Protein AF-A0A0G4MBJ7-F1 (afdb_monomer)

Sequence (189 aa):
ANFGRPASTSTLSPPPSAKRTPSPHRRVQNAPSDNLTGYEILIIDDGSSDATISVALAFARKHALHDTLRVVRLAANRGKGGAVTHGMRHARGEYVLFADADGASRFSDLGKLIEGAEEVVDGAHRGVAIGSRAHLVGSAAV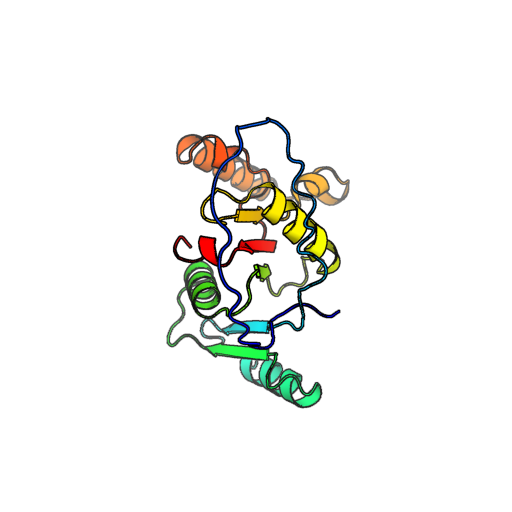VQRSFVRNFLMRSFHLVLTILTPPATSRLADTQCGFKLFTRAALPHV

Secondary structure (DSSP, 8-state):
----PPP------PPPP------S--------GGG-----EEEEES--SSSHHHHHHHHHHHTT-TTTEEEEE-SS--HHHHHHHHHHHH--SSEEEEE-TTS-S-GGGHHHHHHHHHHH--TT---EEE---GGGGGSGGGTTS-HHHHHHHHHHHHHHHHHS-HHHHT-TTTT-SEEEEEGGGGGG-

InterPro domains:
  IPR001173 Glycosyltransferase 2-like [PF00535] (37-119)
  IPR029044 Nucleotide-diphospho-sugar transferases [G3DSA:3.90.550.10] (26-189)
  IPR029044 Nucleotide-diphospho-sugar transferases [SSF53448] (37-186)

Mean predicted aligned error: 11.9 Å

Structure (mmCIF, N/CA/C/O backbone):
data_AF-A0A0G4MBJ7-F1
#
_entry.id   AF-A0A0G4MBJ7-F1
#
loop_
_atom_site.group_PDB
_atom_site.id
_atom_site.type_symbol
_atom_site.label_atom_id
_atom_site.label_alt_id
_atom_site.label_comp_id
_atom_site.label_asym_id
_atom_site.label_entity_id
_atom_site.label_seq_id
_atom_site.pdbx_PDB_ins_code
_atom_site.Cartn_x
_atom_site.Cartn_y
_atom_site.Cartn_z
_atom_site.occupancy
_atom_site.B_iso_or_equiv
_atom_site.auth_seq_id
_atom_site.auth_comp_id
_atom_site.auth_asym_id
_atom_site.auth_atom_id
_atom_site.pdbx_PDB_model_num
ATOM 1 N N . ALA A 1 1 ? 0.919 -19.276 3.277 1.00 34.38 1 ALA A N 1
ATOM 2 C CA . ALA A 1 1 ? -0.025 -18.362 3.947 1.00 34.38 1 ALA A CA 1
ATOM 3 C C . ALA A 1 1 ? -1.223 -18.179 3.022 1.00 34.38 1 ALA A C 1
ATOM 5 O O . ALA A 1 1 ? -1.015 -17.790 1.879 1.00 34.38 1 ALA A O 1
ATOM 6 N N . ASN A 1 2 ? -2.424 -18.556 3.464 1.00 27.39 2 ASN A N 1
ATOM 7 C CA . ASN A 1 2 ? -3.669 -18.488 2.685 1.00 27.39 2 ASN A CA 1
ATOM 8 C C . ASN A 1 2 ? -4.441 -17.216 3.083 1.00 27.39 2 ASN A C 1
ATOM 10 O O . ASN A 1 2 ? -4.684 -17.058 4.270 1.00 27.39 2 ASN A O 1
ATOM 14 N N . PHE A 1 3 ? -4.794 -16.326 2.137 1.00 38.91 3 PHE A N 1
ATOM 15 C CA . PHE A 1 3 ? -5.525 -15.063 2.423 1.00 38.91 3 PHE A CA 1
ATOM 16 C C . PHE A 1 3 ? -6.348 -14.502 1.238 1.00 38.91 3 PHE A C 1
ATOM 18 O O . PHE A 1 3 ? -5.705 -13.943 0.374 1.00 38.91 3 PHE A O 1
ATOM 25 N N . GLY A 1 4 ? -7.692 -14.575 1.157 1.00 42.72 4 GLY A N 1
ATOM 26 C CA . GLY A 1 4 ? -8.528 -14.268 -0.043 1.00 42.72 4 GLY A CA 1
ATOM 27 C C . GLY A 1 4 ? -10.031 -14.651 -0.119 1.00 42.72 4 GLY A C 1
ATOM 28 O O . GLY A 1 4 ? -10.730 -14.610 0.879 1.00 42.72 4 GLY A O 1
ATOM 29 N N . ARG A 1 5 ? -10.537 -14.933 -1.336 1.00 33.72 5 ARG A N 1
ATOM 30 C CA . ARG A 1 5 ? -11.902 -14.661 -1.855 1.00 33.72 5 ARG A CA 1
ATOM 31 C C . ARG A 1 5 ? -12.904 -15.851 -1.821 1.00 33.72 5 ARG A C 1
ATOM 33 O O . ARG A 1 5 ? -12.503 -16.964 -2.152 1.00 33.72 5 ARG A O 1
ATOM 40 N N . PRO A 1 6 ? -14.212 -15.623 -1.555 1.00 42.41 6 PRO A N 1
ATOM 41 C CA . PRO A 1 6 ? -15.222 -16.684 -1.425 1.00 42.41 6 PRO A CA 1
ATOM 42 C C . PRO A 1 6 ? -15.690 -17.304 -2.752 1.00 42.41 6 PRO A C 1
ATOM 44 O O . PRO A 1 6 ? -15.793 -16.628 -3.779 1.00 42.41 6 PRO A O 1
ATOM 47 N N . ALA A 1 7 ? -16.074 -18.583 -2.684 1.00 35.16 7 ALA A N 1
ATOM 48 C CA . ALA A 1 7 ? -16.891 -19.250 -3.691 1.00 35.16 7 ALA A CA 1
ATOM 49 C C . ALA A 1 7 ? -18.337 -18.736 -3.609 1.00 35.16 7 ALA A C 1
ATOM 51 O O . ALA A 1 7 ? -18.957 -18.737 -2.544 1.00 35.16 7 ALA A O 1
ATOM 52 N N . SER A 1 8 ? -18.888 -18.301 -4.741 1.00 36.59 8 SER A N 1
ATOM 53 C CA . SER A 1 8 ? -20.300 -17.950 -4.865 1.00 36.59 8 SER A CA 1
ATOM 54 C C . SER A 1 8 ? -21.162 -19.186 -4.606 1.00 36.59 8 SER A C 1
ATOM 56 O O . SER A 1 8 ? -21.308 -20.029 -5.489 1.00 36.59 8 SER A O 1
ATOM 58 N N . THR A 1 9 ? -21.746 -19.284 -3.413 1.00 33.12 9 THR A N 1
ATOM 59 C CA . THR A 1 9 ? -22.798 -20.263 -3.131 1.00 33.12 9 THR A CA 1
ATOM 60 C C . THR A 1 9 ? -24.075 -19.492 -2.847 1.00 33.12 9 THR A C 1
ATOM 62 O O . THR A 1 9 ? -24.258 -18.892 -1.793 1.00 33.12 9 THR A O 1
ATOM 65 N N . SER A 1 10 ? -24.931 -19.443 -3.858 1.00 35.59 10 SER A N 1
ATOM 66 C CA . SER A 1 10 ? -26.296 -18.950 -3.788 1.00 35.59 10 SER A CA 1
ATOM 67 C C . SER A 1 10 ? -27.134 -19.883 -2.917 1.00 35.59 10 SER A C 1
ATOM 69 O O . SER A 1 10 ? -27.540 -20.949 -3.374 1.00 35.59 10 SER A O 1
ATOM 71 N N . THR A 1 11 ? -27.432 -19.476 -1.688 1.00 31.61 11 THR A N 1
ATOM 72 C CA . THR A 1 11 ? -28.505 -20.073 -0.886 1.00 31.61 11 THR A CA 1
ATOM 73 C C . THR A 1 11 ? -29.385 -18.969 -0.308 1.00 31.61 11 THR A C 1
ATOM 75 O O . THR A 1 11 ? -29.074 -18.323 0.690 1.00 31.61 11 THR A O 1
ATOM 78 N N . LEU A 1 12 ? -30.517 -18.742 -0.979 1.00 34.22 12 LEU A N 1
ATOM 79 C CA . LEU A 1 12 ? -31.657 -18.030 -0.412 1.00 34.22 12 LEU A CA 1
ATOM 80 C C . LEU A 1 12 ? -32.186 -18.820 0.792 1.00 34.22 12 LEU A C 1
ATOM 82 O O . LEU A 1 12 ? -32.493 -20.003 0.668 1.00 34.22 12 LEU A O 1
ATOM 86 N N . SER A 1 13 ? -32.350 -18.156 1.933 1.00 32.28 13 SER A N 1
ATOM 87 C CA . SER A 1 13 ? -33.188 -18.642 3.035 1.00 32.28 13 SER A CA 1
ATOM 88 C C . SER A 1 13 ? -34.142 -17.526 3.502 1.00 32.28 13 SER A C 1
ATOM 90 O O . SER A 1 13 ? -33.795 -16.347 3.387 1.00 32.28 13 SER A O 1
ATOM 92 N N . PRO A 1 14 ? -35.379 -17.867 3.922 1.00 34.91 14 PRO A N 1
ATOM 93 C CA . PRO A 1 14 ? -36.480 -16.912 4.081 1.00 34.91 14 PRO A CA 1
ATOM 94 C C . PRO A 1 14 ? -36.437 -16.189 5.443 1.00 34.91 14 PRO A C 1
ATOM 96 O O . PRO A 1 14 ? -35.737 -16.641 6.352 1.00 34.91 14 PRO A O 1
ATOM 99 N N . PRO A 1 15 ? -37.187 -15.082 5.633 1.00 35.88 15 PRO A N 1
ATOM 100 C CA . PRO A 1 15 ? -37.100 -14.292 6.856 1.00 35.88 15 PRO A CA 1
ATOM 101 C C . PRO A 1 15 ? -38.046 -14.824 7.946 1.00 35.88 15 PRO A C 1
ATOM 103 O O . PRO A 1 15 ? -39.180 -15.196 7.633 1.00 35.88 15 PRO A O 1
ATOM 106 N N . PRO A 1 16 ? -37.669 -14.771 9.238 1.00 38.31 16 PRO A N 1
ATOM 107 C CA . PRO A 1 16 ? -38.633 -14.834 10.322 1.00 38.31 16 PRO A CA 1
ATOM 108 C C . PRO A 1 16 ? -38.954 -13.441 10.886 1.00 38.31 16 PRO A C 1
ATOM 110 O O . PRO A 1 16 ? -38.138 -12.521 10.920 1.00 38.31 16 PRO A O 1
ATOM 113 N N . SER A 1 17 ? -40.204 -13.325 11.323 1.00 34.78 17 SER A N 1
ATOM 114 C CA . SER A 1 17 ? -40.893 -12.132 11.807 1.00 34.78 17 SER A CA 1
ATOM 115 C C . SER A 1 17 ? -40.555 -11.759 13.265 1.00 34.78 17 SER A C 1
ATOM 117 O O . SER A 1 17 ? -40.501 -12.618 14.136 1.00 34.78 17 SER A O 1
ATOM 119 N N . ALA A 1 18 ? -40.418 -10.446 13.487 1.00 37.81 18 ALA A N 1
ATOM 120 C CA . ALA A 1 18 ? -40.812 -9.624 14.645 1.00 37.81 18 ALA A CA 1
ATOM 121 C C . ALA A 1 18 ? -40.313 -9.877 16.101 1.00 37.81 18 ALA A C 1
ATOM 123 O O . ALA A 1 18 ? -40.658 -10.847 16.764 1.00 37.81 18 ALA A O 1
ATOM 124 N N . LYS A 1 19 ? -39.740 -8.774 16.634 1.00 35.41 19 LYS A N 1
ATOM 125 C CA . LYS A 1 19 ? -39.736 -8.214 18.015 1.00 35.41 19 LYS A CA 1
ATOM 126 C C . LYS A 1 19 ? -38.849 -8.847 19.106 1.00 35.41 19 LYS A C 1
ATOM 128 O O . LYS A 1 19 ? -39.199 -9.869 19.683 1.00 35.41 19 LYS A O 1
ATOM 133 N N . ARG A 1 20 ? -37.825 -8.086 19.547 1.00 32.47 20 ARG A N 1
ATOM 134 C CA . ARG A 1 20 ? -37.408 -7.917 20.963 1.00 32.47 20 ARG A CA 1
ATOM 135 C C . ARG A 1 20 ? -36.464 -6.706 21.155 1.00 32.47 20 ARG A C 1
ATOM 137 O O . ARG A 1 20 ? -35.741 -6.323 20.247 1.00 32.47 20 ARG A O 1
ATOM 144 N N . THR A 1 21 ? -36.583 -6.095 22.332 1.00 33.56 21 THR A N 1
ATOM 145 C CA . THR A 1 21 ? -36.049 -4.828 22.892 1.00 33.56 21 THR A CA 1
ATOM 146 C C . THR A 1 21 ? -34.512 -4.697 22.977 1.00 33.56 21 THR A C 1
ATOM 148 O O . THR A 1 21 ? -33.824 -5.711 22.869 1.00 33.56 21 THR A O 1
ATOM 151 N N . PRO A 1 22 ? -33.947 -3.483 23.204 1.00 38.66 22 PRO A N 1
ATOM 152 C CA . PRO A 1 22 ? -32.504 -3.252 23.151 1.00 38.66 22 PRO A CA 1
ATOM 153 C C . PRO A 1 22 ? -31.820 -3.602 24.481 1.00 38.66 22 PRO A C 1
ATOM 155 O O . PRO A 1 22 ? -32.219 -3.128 25.542 1.00 38.66 22 PRO A O 1
ATOM 158 N N . SER A 1 23 ? -30.755 -4.396 24.419 1.00 32.16 23 SER A N 1
ATOM 159 C CA . SER A 1 23 ? -29.834 -4.653 25.533 1.00 32.16 23 SER A CA 1
ATOM 160 C C . SER A 1 23 ? -28.422 -4.191 25.143 1.00 32.16 23 SER A C 1
ATOM 162 O O . SER A 1 23 ? -27.976 -4.525 24.040 1.00 32.16 23 SER A O 1
ATOM 164 N N . PRO A 1 24 ? -27.710 -3.429 25.997 1.00 44.09 24 PRO A N 1
ATOM 165 C CA . PRO A 1 24 ? -26.357 -2.970 25.711 1.00 44.09 24 PRO A CA 1
ATOM 166 C C . PRO A 1 24 ? -25.370 -4.120 25.957 1.00 44.09 24 PRO A C 1
ATOM 168 O O . PRO A 1 24 ? -25.586 -4.953 26.831 1.00 44.09 24 PRO A O 1
ATOM 171 N N . HIS A 1 25 ? -24.279 -4.155 25.192 1.00 39.19 25 HIS A N 1
ATOM 172 C CA . HIS A 1 25 ? -23.204 -5.158 25.275 1.00 39.19 25 HIS A CA 1
ATOM 173 C C . HIS A 1 25 ? -23.504 -6.529 24.654 1.00 39.19 25 HIS A C 1
ATOM 175 O O . HIS A 1 25 ? -23.275 -7.578 25.254 1.00 39.19 25 HIS A O 1
ATOM 181 N N . ARG A 1 26 ? -23.878 -6.546 23.371 1.00 34.41 26 ARG A N 1
ATOM 182 C CA . ARG A 1 26 ? -23.577 -7.712 22.533 1.00 34.41 26 ARG A CA 1
ATOM 183 C C . ARG A 1 26 ? -22.137 -7.587 22.040 1.00 34.41 26 ARG A C 1
ATOM 185 O O . ARG A 1 26 ? -21.866 -6.930 21.040 1.00 34.41 26 ARG A O 1
ATOM 192 N N . ARG A 1 27 ? -21.218 -8.197 22.791 1.00 38.38 27 ARG A N 1
ATOM 193 C CA . ARG A 1 27 ? -19.847 -8.500 22.361 1.00 38.38 27 ARG A CA 1
ATOM 194 C C . ARG A 1 27 ? -19.953 -9.164 20.985 1.00 38.38 27 ARG A C 1
ATOM 196 O O . ARG A 1 27 ? -20.561 -10.230 20.877 1.00 38.38 27 ARG A O 1
ATOM 203 N N . VAL A 1 28 ? -19.459 -8.504 19.941 1.00 40.34 28 VAL A N 1
ATOM 204 C CA . VAL A 1 28 ? -19.400 -9.059 18.584 1.00 40.34 28 VAL A CA 1
ATOM 205 C C . VAL A 1 28 ? -18.372 -10.189 18.619 1.00 40.34 28 VAL A C 1
ATOM 207 O O . VAL A 1 28 ? -17.188 -9.991 18.394 1.00 40.34 28 VAL A O 1
ATOM 210 N N . GLN A 1 29 ? -18.820 -11.378 19.014 1.00 38.66 29 GLN A N 1
ATOM 211 C CA . GLN A 1 29 ? -18.125 -12.627 18.744 1.00 38.66 29 GLN A CA 1
ATOM 212 C C . GLN A 1 29 ? -18.523 -13.029 17.330 1.00 38.66 29 GLN A C 1
ATOM 214 O O . GLN A 1 29 ? -19.551 -13.664 17.145 1.00 38.66 29 GLN A O 1
ATOM 219 N N . ASN A 1 30 ? -17.766 -12.552 16.351 1.00 37.72 30 ASN A N 1
ATOM 220 C CA . ASN A 1 30 ? -17.671 -13.111 15.009 1.00 37.72 30 ASN A CA 1
ATOM 221 C C . ASN A 1 30 ? -16.299 -12.669 14.502 1.00 37.72 30 ASN A C 1
ATOM 223 O O . ASN A 1 30 ? -16.162 -11.577 13.962 1.00 37.72 30 ASN A O 1
ATOM 227 N N . ALA A 1 31 ? -15.274 -13.473 14.782 1.00 37.34 31 ALA A N 1
ATOM 228 C CA . ALA A 1 31 ? -13.950 -13.281 14.209 1.00 37.34 31 ALA A CA 1
ATOM 229 C C . ALA A 1 31 ? -14.052 -13.432 12.676 1.00 37.34 31 ALA A C 1
ATOM 231 O O . ALA A 1 31 ? -14.510 -14.484 12.224 1.00 37.34 31 ALA A O 1
ATOM 232 N N . PRO A 1 32 ? -13.653 -12.437 11.860 1.00 44.47 32 PRO A N 1
ATOM 233 C CA . PRO A 1 32 ? -13.593 -12.593 10.405 1.00 44.47 32 PRO A CA 1
ATOM 234 C C . PRO A 1 32 ? -12.315 -13.311 9.938 1.00 44.47 32 PRO A C 1
ATOM 236 O O . PRO A 1 32 ? -12.172 -13.608 8.753 1.00 44.47 32 PRO A O 1
ATOM 239 N N . SER A 1 33 ? -11.380 -13.608 10.845 1.00 47.72 33 SER A N 1
ATOM 240 C CA . SER A 1 33 ? -10.020 -14.036 10.502 1.00 47.72 33 SER A CA 1
ATOM 241 C C . SER A 1 33 ? -9.910 -15.427 9.862 1.00 47.72 33 SER A C 1
ATOM 243 O O . SER A 1 33 ? -8.933 -15.677 9.157 1.00 47.72 33 SER A O 1
ATOM 245 N N . ASP A 1 34 ? -10.905 -16.304 10.025 1.00 46.41 34 ASP A N 1
ATOM 246 C CA . ASP A 1 34 ? -10.866 -17.678 9.492 1.00 46.41 34 ASP A CA 1
ATOM 247 C C . ASP A 1 34 ? -11.289 -17.806 8.012 1.00 46.41 34 ASP A C 1
ATOM 249 O O . ASP A 1 34 ? -11.176 -18.888 7.437 1.00 46.41 34 ASP A O 1
ATOM 253 N N . ASN A 1 35 ? -11.736 -16.724 7.355 1.00 50.53 35 ASN A N 1
ATOM 254 C CA . ASN A 1 35 ? -12.338 -16.794 6.009 1.00 50.53 35 ASN A CA 1
ATOM 255 C C . ASN A 1 35 ? -11.548 -16.106 4.883 1.00 50.53 35 ASN A C 1
ATOM 257 O O . ASN A 1 35 ? -12.045 -16.011 3.761 1.00 50.53 35 ASN A O 1
ATOM 261 N N . LEU A 1 36 ? -10.313 -15.656 5.122 1.00 54.62 36 LEU A N 1
ATOM 262 C CA . LEU A 1 36 ? -9.471 -15.136 4.043 1.00 54.62 36 LEU A CA 1
ATOM 263 C C . LEU A 1 36 ? -8.823 -16.314 3.266 1.00 54.62 36 LEU A C 1
ATOM 265 O O . LEU A 1 36 ? -7.806 -16.866 3.665 1.00 54.62 36 LEU A O 1
ATOM 269 N N . THR A 1 37 ? -9.313 -16.632 2.062 1.00 67.81 37 THR A N 1
ATOM 270 C CA . THR A 1 37 ? -8.795 -17.660 1.113 1.00 67.81 37 THR A CA 1
ATOM 271 C C . THR A 1 37 ? -8.095 -17.186 -0.210 1.00 67.81 37 THR A C 1
ATOM 273 O O . THR A 1 37 ? -8.752 -17.025 -1.232 1.00 67.81 37 THR A O 1
ATOM 276 N N . GLY A 1 38 ? -6.763 -16.959 -0.262 1.00 83.44 38 GLY A N 1
ATOM 277 C CA . GLY A 1 38 ? -5.958 -16.636 -1.496 1.00 83.44 38 GLY A CA 1
ATOM 278 C C . GLY A 1 38 ? -5.641 -15.162 -1.927 1.00 83.44 38 GLY A C 1
ATOM 279 O O . GLY A 1 38 ? -6.517 -14.360 -2.213 1.00 83.44 38 GLY A O 1
ATOM 280 N N . TYR A 1 39 ? -4.371 -14.754 -2.005 1.00 91.06 39 TYR A N 1
ATOM 281 C CA . TYR A 1 39 ? -3.994 -13.326 -2.118 1.00 91.06 39 TYR A CA 1
ATOM 282 C C . TYR A 1 39 ? -3.785 -12.872 -3.570 1.00 91.06 39 TYR A C 1
ATOM 28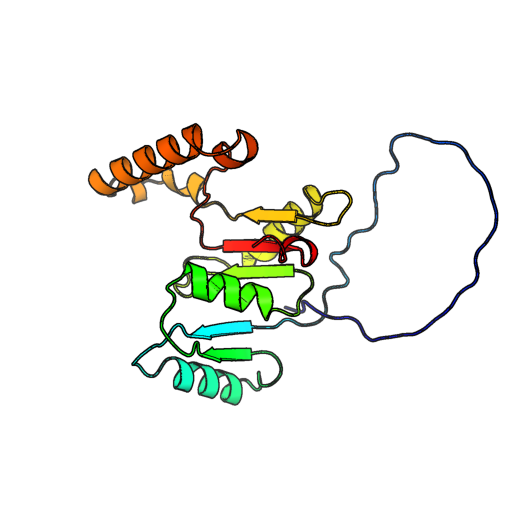4 O O . TYR A 1 39 ? -3.704 -13.694 -4.480 1.00 91.06 39 TYR A O 1
ATOM 292 N N . GLU A 1 40 ? -3.632 -11.562 -3.788 1.00 94.31 40 GLU A N 1
ATOM 293 C CA . GLU A 1 40 ? -3.066 -11.027 -5.031 1.00 94.31 40 GLU A CA 1
ATOM 294 C C . GLU A 1 40 ? -1.894 -10.084 -4.732 1.00 94.31 40 GLU A C 1
ATOM 296 O O . GLU A 1 40 ? -1.840 -9.434 -3.688 1.00 94.31 40 GLU A O 1
ATOM 301 N N . ILE A 1 41 ? -0.957 -10.007 -5.672 1.00 95.38 41 ILE A N 1
ATOM 302 C CA . ILE A 1 41 ? 0.153 -9.062 -5.688 1.00 95.38 41 ILE A CA 1
ATOM 303 C C . ILE A 1 41 ? -0.062 -8.158 -6.893 1.00 95.38 41 ILE A C 1
ATOM 305 O O . ILE A 1 41 ? -0.084 -8.625 -8.032 1.00 95.38 41 ILE A O 1
ATOM 309 N N . LEU A 1 42 ? -0.197 -6.860 -6.647 1.00 96.19 42 LEU A N 1
ATOM 310 C CA . LEU A 1 42 ? -0.345 -5.864 -7.696 1.00 96.19 42 LEU A CA 1
ATOM 311 C C . LEU A 1 42 ? 0.880 -4.950 -7.711 1.00 96.19 42 LEU A C 1
ATOM 313 O O . LEU A 1 42 ? 1.078 -4.148 -6.803 1.00 96.19 42 LEU A O 1
ATOM 317 N N . ILE A 1 43 ? 1.692 -5.072 -8.756 1.00 96.12 43 ILE A N 1
ATOM 318 C CA . ILE A 1 43 ? 2.850 -4.210 -8.992 1.00 96.12 43 ILE A CA 1
ATOM 319 C C . ILE A 1 43 ? 2.407 -3.068 -9.900 1.00 96.12 43 ILE A C 1
ATOM 321 O O . ILE A 1 43 ? 1.952 -3.310 -11.019 1.00 96.12 43 ILE A O 1
ATOM 325 N N . ILE A 1 44 ? 2.549 -1.832 -9.425 1.00 96.50 44 ILE A N 1
ATOM 326 C CA . ILE A 1 44 ? 2.311 -0.633 -10.231 1.00 96.50 44 ILE A CA 1
ATOM 327 C C . ILE A 1 44 ? 3.655 -0.082 -10.685 1.00 96.50 44 ILE A C 1
ATOM 329 O O . ILE A 1 44 ? 4.432 0.410 -9.871 1.00 96.50 44 ILE A O 1
ATOM 333 N N . ASP A 1 45 ? 3.919 -0.180 -11.982 1.00 95.81 45 ASP A N 1
ATOM 334 C CA . ASP A 1 45 ? 5.107 0.386 -12.605 1.00 95.81 45 ASP A CA 1
ATOM 335 C C . ASP A 1 45 ? 4.819 1.819 -13.067 1.00 95.81 45 ASP A C 1
ATOM 337 O O . ASP A 1 45 ? 3.977 2.045 -13.938 1.00 95.81 45 ASP A O 1
ATOM 341 N N . ASP A 1 46 ? 5.520 2.791 -12.483 1.00 95.38 46 ASP A N 1
ATOM 342 C CA . ASP A 1 46 ? 5.358 4.224 -12.767 1.00 95.38 46 ASP A CA 1
ATOM 343 C C . ASP A 1 46 ? 6.300 4.715 -13.885 1.00 95.38 46 ASP A C 1
ATOM 345 O O . ASP A 1 46 ? 6.855 5.815 -13.837 1.00 95.38 46 ASP A O 1
ATOM 349 N N . GLY A 1 47 ? 6.512 3.873 -14.899 1.00 93.62 47 GLY A N 1
ATOM 350 C CA . GLY A 1 47 ? 7.346 4.188 -16.055 1.00 93.62 47 GLY A CA 1
ATOM 351 C C . GLY A 1 47 ? 8.822 3.870 -15.847 1.00 93.62 47 GLY A C 1
ATOM 352 O O . GLY A 1 47 ? 9.669 4.676 -16.233 1.00 93.62 47 GLY A O 1
ATOM 353 N N . SER A 1 48 ? 9.141 2.708 -15.268 1.00 92.44 48 SER A N 1
ATOM 354 C CA . SER A 1 48 ? 10.538 2.282 -15.139 1.00 92.44 48 SER A CA 1
ATOM 355 C C . SER A 1 48 ? 11.192 2.142 -16.519 1.00 92.44 48 SER A C 1
ATOM 357 O O . SER A 1 48 ? 10.578 1.670 -17.484 1.00 92.44 48 SER A O 1
ATOM 359 N N . SER A 1 49 ? 12.452 2.569 -16.617 1.00 93.25 49 SER A N 1
ATOM 360 C CA . SER A 1 49 ? 13.288 2.451 -17.820 1.00 93.25 49 SER A CA 1
ATOM 361 C C . SER A 1 49 ? 14.169 1.198 -17.821 1.00 93.25 49 SER A C 1
ATOM 363 O O . SER A 1 49 ? 14.842 0.921 -18.813 1.00 93.25 49 SER A O 1
ATOM 365 N N . ASP A 1 50 ? 14.172 0.449 -16.720 1.00 94.19 50 ASP A N 1
ATOM 366 C CA . ASP A 1 50 ? 14.976 -0.750 -16.523 1.00 94.19 50 ASP A CA 1
ATOM 367 C C . ASP A 1 50 ? 14.174 -2.044 -16.778 1.00 94.19 50 ASP A C 1
ATOM 369 O O . ASP A 1 50 ? 13.086 -2.052 -17.360 1.00 94.19 50 ASP A O 1
ATOM 373 N N . ALA A 1 51 ? 14.729 -3.178 -16.349 1.00 95.06 51 ALA A N 1
ATOM 374 C CA . ALA A 1 51 ? 14.132 -4.492 -16.546 1.00 95.06 51 ALA A CA 1
ATOM 375 C C . ALA A 1 51 ? 13.026 -4.854 -15.529 1.00 95.06 51 ALA A C 1
ATOM 377 O O . ALA A 1 51 ? 12.590 -6.007 -15.531 1.00 95.06 51 ALA A O 1
ATOM 378 N N . THR A 1 52 ? 12.552 -3.928 -14.682 1.00 93.62 52 THR A N 1
ATOM 379 C CA . THR A 1 52 ? 11.623 -4.209 -13.564 1.00 93.62 52 THR A CA 1
ATOM 380 C C . THR A 1 52 ? 10.408 -5.039 -13.986 1.00 93.62 52 THR A C 1
ATOM 382 O O . THR A 1 52 ? 10.137 -6.090 -13.399 1.00 93.62 52 THR A O 1
ATOM 385 N N . ILE A 1 53 ? 9.710 -4.639 -15.054 1.00 95.25 53 ILE A N 1
ATOM 386 C CA . ILE A 1 53 ? 8.530 -5.366 -15.555 1.00 95.25 53 ILE A CA 1
ATOM 387 C C . ILE A 1 53 ? 8.910 -6.775 -16.021 1.00 95.25 53 ILE A C 1
ATOM 389 O O . ILE A 1 53 ? 8.249 -7.753 -15.669 1.00 95.25 53 ILE A O 1
ATOM 393 N N . SER A 1 54 ? 9.987 -6.897 -16.798 1.00 95.94 54 SER A N 1
ATOM 394 C CA . SER A 1 54 ? 10.449 -8.180 -17.335 1.00 95.94 54 SER A CA 1
ATOM 395 C C . SER A 1 54 ? 10.833 -9.152 -16.220 1.00 95.94 54 SER A C 1
ATOM 397 O O . SER A 1 54 ? 10.476 -10.329 -16.284 1.00 95.94 54 SER A O 1
ATOM 399 N N . VAL A 1 55 ? 11.505 -8.655 -15.178 1.00 96.25 55 VAL A N 1
ATOM 400 C CA . VAL A 1 55 ? 11.877 -9.428 -13.987 1.00 96.25 55 VAL A CA 1
ATOM 401 C C . VAL A 1 55 ? 10.631 -9.881 -13.227 1.00 96.25 55 VAL A C 1
ATOM 403 O O . VAL A 1 55 ? 10.514 -11.066 -12.917 1.00 96.25 55 VAL A O 1
ATOM 406 N N . ALA A 1 56 ? 9.667 -8.987 -12.990 1.00 95.31 56 ALA A N 1
ATOM 407 C CA . ALA A 1 56 ? 8.418 -9.322 -12.306 1.00 95.31 56 ALA A CA 1
ATOM 408 C C . ALA A 1 56 ? 7.611 -10.401 -13.053 1.00 95.31 56 ALA A C 1
ATOM 410 O O . ALA A 1 56 ? 7.143 -11.368 -12.449 1.00 95.31 56 ALA A O 1
ATOM 411 N N . LEU A 1 57 ? 7.493 -10.287 -14.379 1.00 95.44 57 LEU A N 1
ATOM 412 C CA . LEU A 1 57 ? 6.788 -11.273 -15.202 1.00 95.44 57 LEU A CA 1
ATOM 413 C C . LEU A 1 57 ? 7.534 -12.613 -15.272 1.00 95.44 57 LEU A C 1
ATOM 415 O O . LEU A 1 57 ? 6.908 -13.674 -15.240 1.00 95.44 57 LEU A O 1
ATOM 419 N N . ALA A 1 58 ? 8.868 -12.594 -15.348 1.00 96.31 58 ALA A N 1
ATOM 420 C CA . ALA A 1 58 ? 9.674 -13.812 -15.295 1.00 96.31 58 ALA A CA 1
ATOM 421 C C . ALA A 1 58 ? 9.533 -14.522 -13.940 1.00 96.31 58 ALA A C 1
ATOM 423 O O . ALA A 1 58 ? 9.375 -15.743 -13.908 1.00 96.31 58 ALA A O 1
ATOM 424 N N . PHE A 1 59 ? 9.519 -13.761 -12.842 1.00 95.94 59 PHE A N 1
ATOM 425 C CA . PHE A 1 59 ? 9.253 -14.276 -11.502 1.00 95.94 59 PHE A CA 1
ATOM 426 C C . PHE A 1 59 ? 7.864 -14.920 -11.419 1.00 95.94 59 PHE A C 1
ATOM 428 O O . PHE A 1 59 ? 7.744 -16.063 -10.976 1.00 95.94 59 PHE A O 1
ATOM 435 N N . ALA A 1 60 ? 6.829 -14.244 -11.927 1.00 96.19 60 ALA A N 1
ATOM 436 C CA . ALA A 1 60 ? 5.472 -14.782 -11.947 1.00 96.19 60 ALA A CA 1
ATOM 437 C C . ALA A 1 60 ? 5.382 -16.111 -12.713 1.00 96.19 60 ALA A C 1
ATOM 439 O O . ALA A 1 60 ? 4.784 -17.065 -12.219 1.00 96.19 60 ALA A O 1
ATOM 440 N N . ARG A 1 61 ? 6.035 -16.213 -13.881 1.00 95.81 61 ARG A N 1
ATOM 441 C CA . ARG A 1 61 ? 6.102 -17.464 -14.657 1.00 95.81 61 ARG A CA 1
ATOM 442 C C . ARG A 1 61 ? 6.824 -18.575 -13.902 1.00 95.81 61 ARG A C 1
ATOM 444 O O . ARG A 1 61 ? 6.298 -19.678 -13.802 1.00 95.81 61 ARG A O 1
ATOM 451 N N . LYS A 1 62 ? 8.004 -18.281 -13.347 1.00 97.25 62 LYS A N 1
ATOM 452 C CA . LYS A 1 62 ? 8.835 -19.255 -12.623 1.00 97.25 62 LYS A CA 1
ATOM 453 C C . LYS A 1 62 ? 8.108 -19.871 -11.426 1.00 97.25 62 LYS A C 1
ATOM 455 O O . LYS A 1 62 ? 8.306 -21.045 -11.136 1.00 97.25 62 LYS A O 1
ATOM 460 N N . HIS A 1 63 ? 7.285 -19.082 -10.742 1.00 96.19 63 HIS A N 1
ATOM 461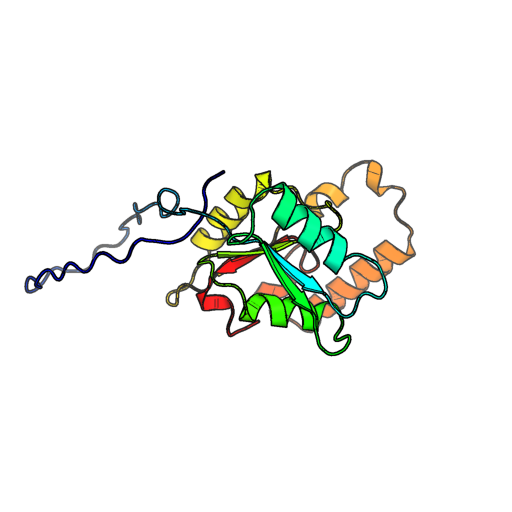 C CA . HIS A 1 63 ? 6.575 -19.496 -9.532 1.00 96.19 63 HIS A CA 1
ATOM 462 C C . HIS A 1 63 ? 5.093 -19.831 -9.768 1.00 96.19 63 HIS A C 1
ATOM 464 O O . HIS A 1 63 ? 4.352 -19.979 -8.802 1.00 96.19 63 HIS A O 1
ATOM 470 N N . ALA A 1 64 ? 4.658 -19.945 -11.031 1.00 95.00 64 ALA A N 1
ATOM 471 C CA . ALA A 1 64 ? 3.268 -20.215 -11.409 1.00 95.00 64 ALA A CA 1
ATOM 472 C C . ALA A 1 64 ? 2.241 -19.247 -10.773 1.00 95.00 64 ALA A C 1
ATOM 474 O O . ALA A 1 64 ? 1.121 -19.631 -10.459 1.00 95.00 64 ALA A O 1
ATOM 475 N N . LEU A 1 65 ? 2.603 -17.968 -10.631 1.00 94.75 65 LEU A N 1
ATOM 476 C CA . LEU A 1 65 ? 1.783 -16.916 -10.010 1.00 94.75 65 LEU A CA 1
ATOM 477 C C . LEU A 1 65 ? 0.921 -16.150 -11.026 1.00 94.75 65 LEU A C 1
ATOM 479 O O . LEU A 1 65 ? 0.644 -14.973 -10.823 1.00 94.75 65 LEU A O 1
ATOM 483 N N . HIS A 1 66 ? 0.533 -16.767 -12.140 1.00 86.81 66 HIS A N 1
ATOM 484 C CA . HIS A 1 66 ? -0.145 -16.080 -13.250 1.00 86.81 66 HIS A CA 1
ATOM 485 C C . HIS A 1 66 ? -1.492 -15.456 -12.845 1.00 86.81 66 HIS A C 1
ATOM 487 O O . HIS A 1 66 ? -1.811 -14.365 -13.312 1.00 86.81 66 HIS A O 1
ATOM 493 N N . ASP A 1 67 ? -2.219 -16.081 -11.917 1.00 87.25 67 ASP A N 1
ATOM 494 C CA . ASP A 1 67 ? -3.488 -15.554 -11.391 1.00 87.25 67 ASP A CA 1
ATOM 495 C C . ASP A 1 67 ? -3.326 -14.730 -10.102 1.00 87.25 67 ASP A C 1
ATOM 497 O O . ASP A 1 67 ? -4.270 -14.088 -9.638 1.00 87.25 67 ASP A O 1
ATOM 501 N N . THR A 1 68 ? -2.120 -14.716 -9.532 1.00 94.56 68 THR A N 1
ATOM 502 C CA . THR A 1 68 ? -1.810 -14.073 -8.249 1.00 94.56 68 THR A CA 1
ATOM 503 C C . THR A 1 68 ? -1.050 -12.764 -8.432 1.00 94.56 68 THR A C 1
ATOM 505 O O . THR A 1 68 ? -1.335 -11.803 -7.727 1.00 94.56 68 THR A O 1
ATOM 508 N N . LEU A 1 69 ? -0.087 -12.695 -9.354 1.00 96.25 69 LEU A N 1
ATOM 509 C CA . LEU A 1 69 ? 0.771 -11.530 -9.572 1.00 96.25 69 LEU A CA 1
ATOM 510 C C . LEU A 1 69 ? 0.370 -10.805 -10.854 1.00 96.25 69 LEU A C 1
ATOM 512 O O . LEU A 1 69 ? 0.460 -11.340 -11.957 1.00 96.25 69 LEU A O 1
ATOM 516 N N . ARG A 1 70 ? -0.022 -9.542 -10.703 1.00 95.19 70 ARG A N 1
ATOM 517 C CA . ARG A 1 70 ? -0.403 -8.647 -11.793 1.00 95.19 70 ARG A CA 1
ATOM 518 C C . ARG A 1 70 ? 0.537 -7.453 -11.832 1.00 95.19 70 ARG A C 1
ATOM 520 O O . ARG A 1 70 ? 0.880 -6.891 -10.796 1.00 95.19 70 ARG A O 1
ATOM 527 N N . VAL A 1 71 ? 0.903 -7.038 -13.039 1.00 95.38 71 VAL A N 1
ATOM 528 C CA . VAL A 1 71 ? 1.686 -5.822 -13.273 1.00 95.38 71 VAL A CA 1
ATOM 529 C C . VAL A 1 71 ? 0.820 -4.832 -14.043 1.00 95.38 71 VAL A C 1
ATOM 531 O O . VAL A 1 71 ? 0.233 -5.187 -15.063 1.00 95.38 71 VAL A O 1
ATOM 534 N N . VAL A 1 72 ? 0.734 -3.597 -13.557 1.00 95.00 72 VAL A N 1
ATOM 535 C CA . VAL A 1 72 ? 0.073 -2.480 -14.239 1.00 95.00 72 VAL A CA 1
ATOM 536 C C . VAL A 1 72 ? 1.122 -1.413 -14.497 1.00 95.00 72 VAL A C 1
ATOM 538 O O . VAL A 1 72 ? 1.624 -0.794 -13.564 1.00 95.00 72 VAL A O 1
ATOM 541 N N . ARG A 1 73 ? 1.448 -1.200 -15.771 1.00 95.38 73 ARG A N 1
ATOM 542 C CA . ARG A 1 73 ? 2.327 -0.113 -16.200 1.00 95.38 73 ARG A CA 1
ATOM 543 C C . ARG A 1 73 ? 1.503 1.137 -16.469 1.00 95.38 73 ARG A C 1
ATOM 545 O O . ARG A 1 73 ? 0.555 1.093 -17.253 1.00 95.38 73 ARG A O 1
ATOM 552 N N . LEU A 1 74 ? 1.879 2.247 -15.849 1.00 95.94 74 LEU A N 1
ATOM 553 C CA . LEU A 1 74 ? 1.278 3.543 -16.126 1.00 95.94 74 LEU A CA 1
ATOM 554 C C . LEU A 1 74 ? 1.779 4.094 -17.466 1.00 95.94 74 LEU A C 1
ATOM 556 O O . LEU A 1 74 ? 2.942 3.934 -17.832 1.00 95.94 74 LEU A O 1
ATOM 560 N N . ALA A 1 75 ? 0.882 4.750 -18.206 1.00 93.94 75 ALA A N 1
ATOM 561 C CA . ALA A 1 75 ? 1.191 5.310 -19.526 1.00 93.94 75 ALA A CA 1
ATOM 562 C C . ALA A 1 75 ? 2.251 6.427 -19.473 1.00 93.94 75 ALA A C 1
ATOM 564 O O . ALA A 1 75 ? 2.992 6.629 -20.428 1.00 93.94 75 ALA A O 1
ATOM 565 N N . ALA A 1 76 ? 2.318 7.139 -18.351 1.00 93.75 76 ALA A N 1
ATOM 566 C CA . ALA A 1 76 ? 3.314 8.155 -18.052 1.00 93.75 76 ALA A CA 1
ATOM 567 C C . ALA A 1 76 ? 3.620 8.116 -16.552 1.00 93.75 76 ALA A C 1
ATOM 569 O O . ALA A 1 76 ? 2.778 7.657 -15.777 1.00 93.75 76 ALA A O 1
ATOM 570 N N . ASN A 1 77 ? 4.789 8.623 -16.156 1.00 95.50 77 ASN A N 1
ATOM 571 C CA . ASN A 1 77 ? 5.151 8.766 -14.748 1.00 95.50 77 ASN A CA 1
ATOM 572 C C . ASN A 1 77 ? 4.198 9.755 -14.048 1.00 95.50 77 ASN A C 1
ATOM 574 O O . ASN A 1 77 ? 3.973 10.865 -14.535 1.00 95.50 77 ASN A O 1
ATOM 578 N N . ARG A 1 78 ? 3.614 9.341 -12.921 1.00 95.00 78 ARG A N 1
ATOM 579 C CA . ARG A 1 78 ? 2.652 10.105 -12.107 1.00 95.00 78 ARG A CA 1
ATOM 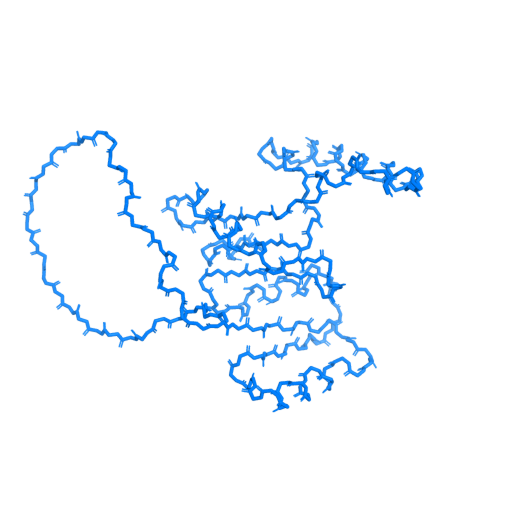580 C C . ARG A 1 78 ? 3.120 10.294 -10.664 1.00 95.00 78 ARG A C 1
ATOM 582 O O . ARG A 1 78 ? 2.359 10.808 -9.838 1.00 95.00 78 ARG A O 1
ATOM 589 N N . GLY A 1 79 ? 4.341 9.873 -10.356 1.00 94.31 79 GLY A N 1
ATOM 590 C CA . GLY A 1 79 ? 4.895 9.823 -9.015 1.00 94.31 79 GLY A CA 1
ATOM 591 C C . GLY A 1 79 ? 4.224 8.776 -8.120 1.00 94.31 79 GLY A C 1
ATOM 592 O O . GLY A 1 79 ? 3.168 8.210 -8.420 1.00 94.31 79 GLY A O 1
ATOM 593 N N . LYS A 1 80 ? 4.811 8.580 -6.932 1.00 91.44 80 LYS A N 1
ATOM 594 C CA . LYS A 1 80 ? 4.363 7.589 -5.935 1.00 91.44 80 LYS A CA 1
ATOM 595 C C . LYS A 1 80 ? 2.873 7.701 -5.610 1.00 91.44 80 LYS A C 1
ATOM 597 O O . LYS A 1 80 ? 2.182 6.692 -5.608 1.00 91.44 80 LYS A O 1
ATOM 602 N N . GLY A 1 81 ? 2.369 8.911 -5.359 1.00 92.62 81 GLY A N 1
ATOM 603 C CA . GLY A 1 81 ? 0.950 9.117 -5.050 1.00 92.62 81 GLY A CA 1
ATOM 604 C C . GLY A 1 81 ? 0.037 8.629 -6.178 1.00 92.62 81 GLY A C 1
ATOM 605 O O . GLY A 1 81 ? -0.877 7.849 -5.933 1.00 92.62 81 GLY A O 1
ATOM 606 N N . GLY A 1 82 ? 0.342 9.008 -7.425 1.00 94.56 82 GLY A N 1
ATOM 607 C CA . GLY A 1 82 ? -0.418 8.575 -8.596 1.00 94.56 82 GLY A CA 1
ATOM 608 C C . GLY A 1 82 ? -0.381 7.062 -8.808 1.00 94.56 82 GLY A C 1
ATOM 609 O O . GLY A 1 82 ? -1.420 6.471 -9.107 1.00 94.56 82 GLY A O 1
ATOM 610 N N . ALA A 1 83 ? 0.780 6.436 -8.601 1.00 95.19 83 ALA A N 1
ATOM 611 C CA . ALA A 1 83 ? 0.944 4.987 -8.666 1.00 95.19 83 ALA A CA 1
ATOM 612 C C . ALA A 1 83 ? 0.147 4.256 -7.575 1.00 95.19 83 ALA A C 1
ATOM 614 O O . ALA A 1 83 ? -0.592 3.320 -7.881 1.00 95.19 83 ALA A O 1
ATOM 615 N N . VAL A 1 84 ? 0.219 4.715 -6.321 1.00 94.56 84 VAL A N 1
ATOM 616 C CA . VAL A 1 84 ? -0.544 4.127 -5.209 1.00 94.56 84 VAL A CA 1
ATOM 617 C C . VAL A 1 84 ? -2.043 4.263 -5.447 1.00 94.56 84 VAL A C 1
ATOM 619 O O . VAL A 1 84 ? -2.746 3.260 -5.377 1.00 94.56 84 VAL A O 1
ATOM 622 N N . THR A 1 85 ? -2.543 5.453 -5.793 1.00 94.62 85 THR A N 1
ATOM 623 C CA . THR A 1 85 ? -3.973 5.656 -6.083 1.00 94.62 85 THR A CA 1
ATOM 624 C C . THR A 1 85 ? -4.439 4.769 -7.240 1.00 94.62 85 THR A C 1
ATOM 626 O O . THR A 1 85 ? -5.521 4.184 -7.171 1.00 94.62 85 THR A O 1
ATOM 629 N N . HIS A 1 86 ? -3.626 4.603 -8.292 1.00 95.44 86 HIS A N 1
ATOM 630 C CA . HIS A 1 86 ? -3.933 3.651 -9.366 1.00 95.44 86 HIS A CA 1
ATOM 631 C C . HIS A 1 86 ? -4.003 2.214 -8.855 1.00 95.44 86 HIS A C 1
ATOM 633 O O . HIS A 1 86 ? -4.967 1.516 -9.165 1.00 95.44 86 HIS A O 1
ATOM 639 N N . GLY A 1 87 ? -3.039 1.779 -8.045 1.00 95.38 87 GLY A N 1
ATOM 640 C CA . GLY A 1 87 ? -3.038 0.439 -7.460 1.00 95.38 87 GLY A CA 1
ATOM 641 C C . GLY A 1 87 ? -4.251 0.170 -6.579 1.00 95.38 87 GLY A C 1
ATOM 642 O O . GLY A 1 87 ? -4.928 -0.839 -6.766 1.00 95.38 87 GLY A O 1
ATOM 643 N N . MET A 1 88 ? -4.597 1.114 -5.704 1.00 95.31 88 MET A N 1
ATOM 644 C CA . MET A 1 88 ? -5.774 1.027 -4.833 1.00 95.31 88 MET A CA 1
ATOM 645 C C . MET A 1 88 ? -7.070 0.843 -5.629 1.00 95.31 88 MET A C 1
ATOM 647 O O . MET A 1 88 ? -7.920 0.042 -5.250 1.00 95.31 88 MET A O 1
ATOM 651 N N . ARG A 1 89 ? -7.202 1.517 -6.779 1.00 93.50 89 ARG A N 1
ATOM 652 C CA . ARG A 1 89 ? -8.373 1.390 -7.664 1.00 93.50 89 ARG A CA 1
ATOM 653 C C . ARG A 1 89 ? -8.435 0.064 -8.428 1.00 93.50 89 ARG A C 1
ATOM 655 O O . ARG A 1 89 ? -9.520 -0.352 -8.821 1.00 93.50 89 ARG A O 1
ATOM 662 N N . HIS A 1 90 ? -7.300 -0.597 -8.645 1.00 93.62 90 HIS A N 1
ATOM 663 C CA . HIS A 1 90 ? -7.210 -1.858 -9.396 1.00 93.62 90 HIS A CA 1
ATOM 664 C C . HIS A 1 90 ? -7.146 -3.113 -8.510 1.00 93.62 90 HIS A C 1
ATOM 666 O O . HIS A 1 90 ? -7.194 -4.237 -9.035 1.00 93.62 90 HIS A O 1
ATOM 672 N N . ALA A 1 91 ? -7.035 -2.931 -7.192 1.00 95.06 91 ALA A N 1
ATOM 673 C CA . ALA A 1 91 ? -7.044 -3.999 -6.205 1.00 95.06 91 ALA A CA 1
ATOM 674 C C . ALA A 1 91 ? -8.433 -4.652 -6.095 1.00 95.06 91 ALA A C 1
ATOM 676 O O . ALA A 1 91 ? -9.474 -3.990 -6.160 1.00 95.06 91 ALA A O 1
ATOM 677 N N . ARG A 1 92 ? -8.460 -5.964 -5.869 1.00 92.44 92 ARG A N 1
ATOM 678 C CA . ARG A 1 92 ? -9.647 -6.837 -5.822 1.00 92.44 92 ARG A CA 1
ATOM 679 C C . ARG A 1 92 ? -9.907 -7.433 -4.433 1.00 92.44 92 ARG A C 1
ATOM 681 O O . ARG A 1 92 ? -11.039 -7.828 -4.170 1.00 92.44 92 ARG A O 1
ATOM 688 N N . GLY A 1 93 ? -8.908 -7.459 -3.548 1.00 92.44 93 GLY A N 1
ATOM 689 C CA . GLY A 1 93 ? -9.023 -7.993 -2.181 1.00 92.44 93 GLY A CA 1
ATOM 690 C C . GLY A 1 93 ? -9.947 -7.197 -1.248 1.00 92.44 93 GLY A C 1
ATOM 691 O O . GLY A 1 93 ? -10.146 -5.997 -1.429 1.00 92.44 93 GLY A O 1
ATOM 692 N N . GLU A 1 94 ? -10.529 -7.851 -0.244 1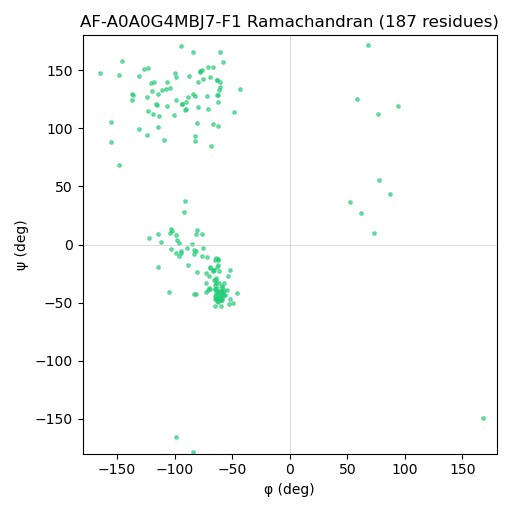.00 92.94 94 GLU A N 1
ATOM 693 C CA . GLU A 1 94 ? -11.340 -7.191 0.797 1.00 92.94 94 GLU A CA 1
ATOM 694 C C . GLU A 1 94 ? -10.509 -6.231 1.656 1.00 92.94 94 GLU A C 1
ATOM 696 O O . GLU A 1 94 ? -10.941 -5.118 1.958 1.00 92.94 94 GLU A O 1
ATOM 701 N N . TYR A 1 95 ? -9.277 -6.637 1.943 1.00 95.25 95 TYR A N 1
ATOM 702 C CA . TYR A 1 95 ? -8.237 -5.796 2.504 1.00 95.25 95 TYR A CA 1
ATOM 703 C C . TYR A 1 95 ? -7.196 -5.482 1.434 1.00 95.25 95 TYR A C 1
ATOM 705 O O . TYR A 1 95 ? -6.821 -6.350 0.640 1.00 95.25 95 TYR A O 1
ATOM 713 N N . VAL A 1 96 ? -6.712 -4.242 1.418 1.00 96.56 96 VAL A N 1
ATOM 714 C CA . VAL A 1 96 ? -5.674 -3.792 0.488 1.00 96.56 96 VAL A CA 1
ATOM 715 C C . VAL A 1 96 ? -4.503 -3.236 1.276 1.00 96.56 96 VAL A C 1
ATOM 717 O O . VAL A 1 96 ? -4.620 -2.226 1.966 1.00 96.56 96 VAL A O 1
ATOM 720 N N . LEU A 1 97 ? -3.367 -3.919 1.169 1.00 95.25 97 LEU A N 1
ATOM 721 C CA . LEU A 1 97 ? -2.112 -3.505 1.777 1.00 95.25 97 LEU A CA 1
ATOM 722 C C . LEU A 1 97 ? -1.299 -2.695 0.764 1.00 95.25 97 LEU A C 1
ATOM 724 O O . LEU A 1 97 ? -0.917 -3.206 -0.287 1.00 95.25 97 LEU A O 1
ATOM 728 N N . PHE A 1 98 ? -0.974 -1.456 1.115 1.00 94.56 98 PHE A N 1
ATOM 729 C CA . PHE A 1 98 ? 0.154 -0.752 0.523 1.00 94.56 98 PHE A CA 1
ATOM 730 C C . PHE A 1 98 ? 1.441 -1.168 1.237 1.00 94.56 98 PHE A C 1
ATOM 732 O O . PHE A 1 98 ? 1.509 -1.088 2.465 1.00 94.56 98 PHE A O 1
ATOM 739 N N . ALA A 1 99 ? 2.440 -1.588 0.460 1.00 92.31 99 ALA A N 1
ATOM 740 C CA . ALA A 1 99 ? 3.777 -1.932 0.924 1.00 92.31 99 ALA A CA 1
ATOM 741 C C . ALA A 1 99 ? 4.823 -1.328 -0.027 1.00 92.31 99 ALA A C 1
ATOM 743 O O . ALA A 1 99 ? 4.747 -1.538 -1.239 1.00 92.31 99 ALA A O 1
ATOM 744 N N . ASP A 1 100 ? 5.800 -0.598 0.514 1.00 88.81 100 ASP A N 1
ATOM 745 C CA . ASP A 1 100 ? 6.975 -0.170 -0.253 1.00 88.81 100 ASP A CA 1
ATOM 746 C C . ASP A 1 100 ? 7.798 -1.392 -0.715 1.00 88.81 100 ASP A C 1
ATOM 748 O O . ASP A 1 100 ? 7.959 -2.374 0.013 1.00 88.81 100 ASP A O 1
ATOM 752 N N . ALA A 1 101 ? 8.338 -1.327 -1.936 1.00 82.00 101 ALA A N 1
ATOM 753 C CA . ALA A 1 101 ? 9.102 -2.414 -2.560 1.00 82.00 101 ALA A CA 1
ATOM 754 C C . ALA A 1 101 ? 10.574 -2.500 -2.091 1.00 82.00 101 ALA A C 1
ATOM 756 O O . ALA A 1 101 ? 11.376 -3.206 -2.694 1.00 82.00 101 ALA A O 1
ATOM 757 N N . ASP A 1 102 ? 10.941 -1.786 -1.024 1.00 83.00 102 ASP A N 1
ATOM 758 C CA . ASP A 1 102 ? 12.305 -1.701 -0.481 1.00 83.00 102 ASP A CA 1
ATOM 759 C C . ASP A 1 102 ? 12.623 -2.784 0.569 1.00 83.00 102 ASP A C 1
ATOM 761 O O . ASP A 1 102 ? 13.742 -2.858 1.076 1.00 83.00 102 ASP A O 1
ATOM 765 N N . GLY A 1 103 ? 11.639 -3.618 0.920 1.00 75.38 103 GLY A N 1
ATOM 766 C CA . GLY A 1 103 ? 11.784 -4.665 1.932 1.00 75.38 103 GLY A CA 1
ATOM 767 C C . GLY A 1 103 ? 11.840 -4.148 3.374 1.00 75.38 103 GLY A C 1
ATOM 768 O O . GLY A 1 103 ? 12.103 -4.929 4.287 1.00 75.38 103 GLY A O 1
ATOM 769 N N . ALA A 1 104 ? 11.560 -2.863 3.622 1.00 74.62 104 ALA A N 1
ATOM 770 C CA . ALA A 1 104 ? 11.592 -2.287 4.968 1.00 74.62 104 ALA A CA 1
ATOM 771 C C . ALA A 1 104 ? 10.422 -2.743 5.862 1.00 74.62 104 ALA A C 1
ATOM 773 O O . ALA A 1 104 ? 10.428 -2.486 7.069 1.00 74.62 104 ALA A O 1
ATOM 774 N N . SER A 1 105 ? 9.413 -3.399 5.282 1.00 80.25 105 SER A N 1
ATOM 775 C CA . SER A 1 105 ? 8.210 -3.86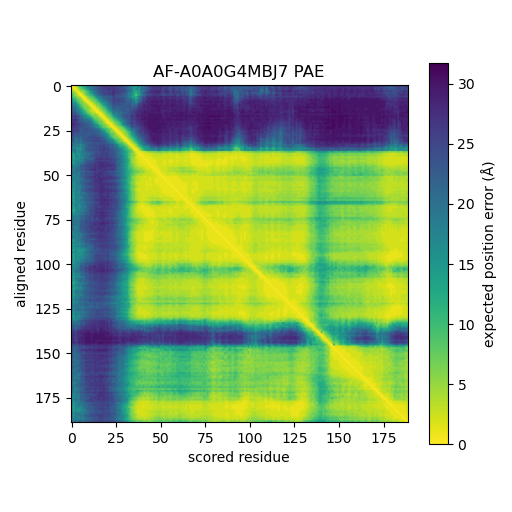1 5.978 1.00 80.25 105 SER A CA 1
ATOM 776 C C . SER A 1 105 ? 8.213 -5.377 6.142 1.00 80.25 105 SER A C 1
ATOM 778 O O . SER A 1 105 ? 8.454 -6.117 5.189 1.00 80.25 105 SER A O 1
ATOM 780 N N . ARG A 1 106 ? 7.899 -5.860 7.348 1.00 79.31 106 ARG A N 1
ATOM 781 C CA . ARG A 1 106 ? 7.760 -7.295 7.613 1.00 79.31 106 ARG A CA 1
ATOM 782 C C . ARG A 1 106 ? 6.315 -7.719 7.391 1.00 79.31 106 ARG A C 1
ATOM 784 O O . ARG A 1 106 ? 5.435 -7.340 8.155 1.00 79.31 106 ARG A O 1
ATOM 791 N N . PHE A 1 107 ? 6.075 -8.577 6.403 1.00 82.88 107 PHE A N 1
ATOM 792 C CA . PHE A 1 107 ? 4.738 -9.125 6.144 1.00 82.88 107 PHE A CA 1
ATOM 793 C C . PHE A 1 107 ? 4.181 -9.965 7.305 1.00 82.88 107 PHE A C 1
ATOM 795 O O . PHE A 1 107 ? 2.972 -10.140 7.395 1.00 82.88 107 PHE A O 1
ATOM 802 N N . SER A 1 108 ? 5.025 -10.423 8.239 1.00 84.31 108 SER A N 1
ATOM 803 C CA . SER A 1 108 ? 4.575 -11.048 9.491 1.00 84.31 108 SER A CA 1
ATOM 804 C C . SER A 1 108 ? 3.734 -10.110 10.365 1.00 84.31 108 SER A C 1
ATOM 806 O O . SER A 1 108 ? 2.956 -10.582 11.184 1.00 84.31 108 SER A O 1
ATOM 808 N N . ASP A 1 109 ? 3.875 -8.790 10.199 1.00 86.62 109 ASP A N 1
ATOM 809 C CA . ASP A 1 109 ? 3.083 -7.790 10.918 1.00 86.62 109 ASP A CA 1
ATOM 810 C C . ASP A 1 109 ? 1.721 -7.508 10.234 1.00 86.62 109 ASP A C 1
ATOM 812 O O . ASP A 1 109 ? 0.934 -6.718 10.752 1.00 86.62 109 ASP A O 1
ATOM 816 N N . LEU A 1 110 ? 1.395 -8.170 9.110 1.00 89.06 110 LEU A N 1
ATOM 817 C CA . LEU A 1 110 ? 0.107 -8.013 8.413 1.00 89.06 110 LEU A CA 1
ATOM 818 C C . LEU A 1 110 ? -1.092 -8.384 9.298 1.00 89.06 110 LEU A C 1
ATOM 820 O O . LEU A 1 110 ? -2.091 -7.675 9.270 1.00 89.06 110 LEU A O 1
ATOM 824 N N . GLY A 1 111 ? -0.986 -9.445 10.108 1.00 89.81 111 GLY A N 1
ATOM 825 C CA . GLY A 1 111 ? -2.071 -9.859 11.009 1.00 89.81 111 GLY A CA 1
ATOM 826 C C . GLY A 1 111 ? -2.493 -8.737 11.961 1.00 89.81 111 GLY A C 1
ATOM 827 O O . GLY A 1 111 ? -3.672 -8.422 12.057 1.00 89.81 111 GLY A O 1
ATOM 828 N N . LYS A 1 112 ? -1.517 -8.026 12.538 1.00 91.19 112 LYS A N 1
ATOM 829 C CA . LYS A 1 112 ? -1.762 -6.876 13.424 1.00 91.19 112 LYS A CA 1
ATOM 830 C C . LYS A 1 112 ? -2.435 -5.708 12.707 1.00 91.19 112 LYS A C 1
ATOM 832 O O . LYS A 1 112 ? -3.191 -4.964 13.320 1.00 91.19 112 LYS A O 1
ATOM 837 N N . LEU A 1 113 ? -2.134 -5.504 11.421 1.00 92.50 113 LEU A N 1
ATOM 838 C CA . LEU A 1 113 ? -2.816 -4.478 10.632 1.00 92.50 113 LEU A CA 1
ATOM 839 C C . LEU A 1 113 ? -4.268 -4.851 10.351 1.00 92.50 113 LEU A C 1
ATOM 841 O O . LEU A 1 113 ? -5.108 -3.959 10.343 1.00 92.50 113 LEU A O 1
ATOM 845 N N . ILE A 1 114 ? -4.552 -6.131 10.106 1.00 92.94 114 ILE A N 1
ATOM 846 C CA . ILE A 1 114 ? -5.922 -6.613 9.905 1.00 92.94 114 ILE A CA 1
ATOM 847 C C . ILE A 1 114 ? -6.712 -6.422 11.198 1.00 92.94 114 ILE A C 1
ATOM 849 O O . ILE A 1 114 ? -7.721 -5.726 11.176 1.00 92.94 114 ILE A O 1
ATOM 853 N N . GLU A 1 115 ? -6.194 -6.922 12.323 1.00 92.88 115 GLU A N 1
ATOM 854 C CA . GLU A 1 115 ? -6.794 -6.738 13.652 1.00 92.88 115 GLU A CA 1
ATOM 855 C C . GLU A 1 115 ? -7.046 -5.252 13.945 1.00 92.88 115 GLU A C 1
ATOM 857 O O . GLU A 1 115 ? -8.169 -4.847 14.235 1.00 92.88 115 GLU A O 1
ATOM 862 N N . GLY A 1 116 ? -6.029 -4.403 13.766 1.00 93.38 116 GLY A N 1
ATOM 863 C CA . GLY A 1 116 ? -6.164 -2.966 13.994 1.00 93.38 116 GLY A CA 1
ATOM 864 C C . GLY A 1 116 ? -7.146 -2.275 13.042 1.00 93.38 116 GLY A C 1
ATOM 865 O O . GLY A 1 116 ? -7.768 -1.291 13.429 1.00 93.38 116 GLY A O 1
ATOM 866 N N . ALA A 1 117 ? -7.311 -2.758 11.805 1.00 93.62 117 ALA A N 1
ATOM 867 C CA . ALA A 1 117 ? -8.306 -2.223 10.877 1.00 93.62 117 ALA A CA 1
ATOM 868 C C . ALA A 1 117 ? -9.728 -2.627 11.293 1.00 93.62 117 ALA A C 1
ATOM 870 O O . ALA A 1 117 ? -10.630 -1.793 11.239 1.00 93.62 117 ALA A O 1
ATOM 871 N N . GLU A 1 118 ? -9.915 -3.872 11.737 1.00 93.00 118 GLU A N 1
ATOM 872 C CA . GLU A 1 118 ? -11.186 -4.406 12.243 1.00 93.00 118 GLU A CA 1
ATOM 873 C C . GLU A 1 118 ? -11.632 -3.736 13.551 1.00 93.00 118 GLU A C 1
ATOM 875 O O . GLU A 1 118 ? -12.827 -3.576 13.790 1.00 93.00 118 GLU A O 1
ATOM 880 N N . GLU A 1 119 ? -10.699 -3.280 14.385 1.00 94.56 119 GLU A N 1
ATOM 881 C CA . GLU A 1 119 ? -11.025 -2.537 15.609 1.00 94.56 119 GLU A CA 1
ATOM 882 C C . GLU A 1 119 ? -11.580 -1.130 15.339 1.00 94.56 119 GLU A C 1
ATOM 884 O O . GLU A 1 119 ? -12.321 -0.588 16.163 1.00 94.56 119 GLU A O 1
ATOM 889 N N . VAL A 1 120 ? -11.222 -0.525 14.202 1.00 93.38 120 VAL A N 1
ATOM 890 C CA . VAL A 1 120 ? -11.515 0.889 13.902 1.00 93.38 120 VAL A CA 1
ATOM 891 C C . VAL A 1 120 ? -12.524 1.090 12.773 1.00 93.38 120 VAL A C 1
ATOM 893 O O . VAL A 1 120 ? -12.786 2.238 12.405 1.00 93.38 120 VAL A O 1
ATOM 896 N N . VAL A 1 121 ? -13.082 0.014 12.203 1.00 95.62 121 VAL A N 1
ATOM 897 C CA . VAL A 1 121 ? -14.098 0.136 11.149 1.00 95.62 121 VAL A CA 1
ATOM 898 C C . VAL A 1 121 ? -15.330 0.888 11.641 1.00 95.62 121 VAL A C 1
ATOM 900 O O . VAL A 1 121 ? -15.864 0.634 12.720 1.00 95.62 121 VAL A O 1
ATOM 903 N N . ASP A 1 122 ? -15.821 1.801 10.809 1.00 94.25 122 ASP A N 1
ATOM 904 C CA . ASP A 1 122 ? -17.068 2.512 11.069 1.00 94.25 122 ASP A CA 1
ATOM 905 C C . ASP A 1 122 ? -18.317 1.720 10.623 1.00 94.25 122 ASP A C 1
ATOM 907 O O . ASP A 1 122 ? -18.245 0.602 10.103 1.00 94.25 122 ASP A O 1
ATOM 911 N N . GLY A 1 123 ? -19.501 2.321 10.794 1.00 93.81 123 GLY A N 1
ATOM 912 C CA . GLY A 1 123 ? -20.777 1.724 10.377 1.00 93.81 123 GLY A CA 1
ATOM 913 C C . GLY A 1 123 ? -20.919 1.483 8.865 1.00 93.81 123 GLY A C 1
ATOM 914 O O . GLY A 1 123 ? -21.835 0.777 8.459 1.00 93.81 123 GLY A O 1
ATOM 915 N N . ALA A 1 124 ? -20.024 2.039 8.042 1.00 94.88 124 ALA A N 1
ATOM 916 C CA . ALA A 1 124 ? -19.927 1.791 6.604 1.00 94.88 124 ALA A CA 1
ATOM 917 C C . ALA A 1 124 ? -18.755 0.849 6.249 1.00 94.88 124 ALA A C 1
ATOM 919 O O . ALA A 1 124 ? -18.384 0.736 5.081 1.00 94.88 124 ALA A O 1
ATOM 920 N N . HIS A 1 125 ? -18.169 0.181 7.250 1.00 94.81 125 HIS A N 1
ATOM 921 C CA . HIS A 1 125 ? -17.044 -0.752 7.133 1.00 94.81 125 HIS A CA 1
ATOM 922 C C . HIS A 1 125 ? -15.758 -0.119 6.586 1.00 94.81 125 HIS A C 1
ATOM 924 O O . HIS A 1 125 ? -14.908 -0.789 5.990 1.00 94.81 125 HIS A O 1
ATOM 930 N N . ARG A 1 126 ? -15.584 1.188 6.793 1.00 96.38 126 ARG A N 1
ATOM 931 C CA . ARG A 1 126 ? -14.376 1.919 6.403 1.00 96.38 126 ARG A CA 1
ATOM 932 C C . ARG A 1 126 ? -13.385 1.892 7.553 1.00 96.38 126 ARG A C 1
ATOM 934 O O . ARG A 1 126 ? -13.704 2.352 8.643 1.00 96.38 126 ARG A O 1
ATOM 941 N N . GLY A 1 127 ? -12.188 1.380 7.293 1.00 95.12 127 GLY A N 1
ATOM 942 C CA . GLY A 1 127 ? -11.109 1.293 8.269 1.00 95.12 127 GLY A CA 1
ATOM 943 C C . GLY A 1 127 ? -9.749 1.423 7.592 1.00 95.12 127 GLY A C 1
ATOM 944 O O . GLY A 1 127 ? -9.565 0.999 6.446 1.00 95.12 127 GLY A O 1
ATOM 945 N N . VAL A 1 128 ? -8.801 2.036 8.300 1.00 95.06 128 VAL A N 1
ATOM 946 C CA . VAL A 1 128 ? -7.410 2.170 7.860 1.00 95.06 128 VAL A CA 1
ATOM 947 C C . VAL A 1 128 ? -6.496 1.885 9.043 1.00 95.06 128 VAL A C 1
ATOM 949 O O . VAL A 1 128 ? -6.581 2.561 10.066 1.00 95.06 128 VAL A O 1
ATOM 952 N N . ALA A 1 129 ? -5.587 0.928 8.876 1.00 94.62 129 ALA A N 1
ATOM 953 C CA . ALA A 1 129 ? -4.527 0.643 9.832 1.00 94.62 129 ALA A CA 1
ATOM 954 C C . ALA A 1 129 ? -3.172 1.041 9.243 1.00 94.62 129 ALA A C 1
ATOM 956 O O . ALA A 1 129 ? -2.846 0.720 8.099 1.00 94.62 129 ALA A O 1
ATOM 957 N N . ILE A 1 130 ? -2.362 1.750 10.027 1.00 92.50 130 ILE A N 1
ATOM 958 C CA . ILE A 1 130 ? -1.051 2.247 9.603 1.00 92.50 130 ILE A CA 1
ATOM 959 C C . ILE A 1 130 ? 0.010 1.581 10.469 1.00 92.50 130 ILE A C 1
ATOM 961 O O . ILE A 1 130 ? 0.013 1.734 11.690 1.00 92.50 130 ILE A O 1
ATOM 965 N N . GLY A 1 131 ? 0.935 0.863 9.835 1.00 89.56 131 GLY A N 1
ATOM 966 C CA . GLY A 1 131 ? 2.114 0.355 10.519 1.00 89.56 131 GLY A CA 1
ATOM 967 C C . GLY A 1 131 ? 2.954 1.526 11.013 1.00 89.56 131 GLY A C 1
ATOM 968 O O . GLY A 1 131 ? 3.083 2.531 10.323 1.00 89.56 131 GLY A O 1
ATOM 969 N N . SER A 1 132 ? 3.550 1.411 12.196 1.00 84.25 132 SER A N 1
ATOM 970 C CA . SER A 1 132 ? 4.353 2.492 12.769 1.00 84.25 132 SER A CA 1
ATOM 971 C C . SER A 1 132 ? 5.759 2.022 13.091 1.00 84.25 132 SER A C 1
ATOM 973 O O . SER A 1 132 ? 5.952 1.054 13.828 1.00 84.25 132 SER A O 1
ATOM 975 N N . ARG A 1 133 ? 6.755 2.753 12.583 1.00 75.12 133 ARG A N 1
ATOM 976 C CA . ARG A 1 133 ? 8.170 2.585 12.946 1.00 75.12 133 ARG A CA 1
ATOM 977 C C . ARG A 1 133 ? 8.608 3.598 14.001 1.00 75.12 133 ARG A C 1
ATOM 979 O O . ARG A 1 133 ? 9.782 3.619 14.362 1.00 75.12 133 ARG A O 1
ATOM 986 N N . ALA A 1 134 ? 7.694 4.423 14.518 1.00 64.38 134 ALA A N 1
ATOM 987 C CA . ALA A 1 134 ? 8.005 5.459 15.502 1.00 64.38 134 ALA A CA 1
ATOM 988 C C . ALA A 1 134 ? 8.676 4.885 16.765 1.00 64.38 134 ALA A C 1
ATOM 990 O O . ALA A 1 134 ? 9.586 5.499 17.315 1.00 64.38 134 ALA A O 1
ATOM 991 N N . HIS A 1 135 ? 8.315 3.662 17.164 1.00 61.72 135 HIS A N 1
ATOM 992 C CA . HIS A 1 135 ? 8.926 2.969 18.302 1.00 61.72 135 HIS A CA 1
ATOM 993 C C . HIS A 1 135 ? 10.413 2.606 18.086 1.00 61.72 135 HIS A C 1
ATOM 995 O O . HIS A 1 135 ? 11.155 2.458 19.052 1.00 61.72 135 HIS A O 1
ATOM 1001 N N . LEU A 1 136 ? 10.884 2.524 16.835 1.00 57.78 136 LEU A N 1
ATOM 1002 C CA . LEU A 1 136 ? 12.295 2.284 16.488 1.00 57.78 136 LEU A CA 1
ATOM 1003 C C . LEU A 1 136 ? 13.134 3.570 16.512 1.00 57.78 136 LEU A C 1
ATOM 1005 O O . LEU A 1 136 ? 14.357 3.524 16.393 1.00 57.78 136 LEU A O 1
ATOM 1009 N N . VAL A 1 137 ? 12.496 4.736 16.664 1.00 55.81 137 VAL A N 1
ATOM 1010 C CA . VAL A 1 137 ? 13.168 6.045 16.704 1.00 55.81 137 VAL A CA 1
ATOM 1011 C C . VAL A 1 137 ? 13.873 6.285 18.058 1.00 55.81 137 VAL A C 1
ATOM 1013 O O . VAL A 1 137 ? 14.599 7.261 18.198 1.00 55.81 137 VAL A O 1
ATOM 1016 N N . GLY A 1 138 ? 13.754 5.365 19.024 1.00 50.66 138 GLY A N 1
ATOM 1017 C CA . GLY A 1 138 ? 14.480 5.394 20.304 1.00 50.66 138 GLY A CA 1
ATOM 1018 C C . GLY A 1 138 ? 15.671 4.430 20.422 1.00 50.66 138 GLY A C 1
ATOM 1019 O O . GLY A 1 138 ? 16.350 4.432 21.443 1.00 50.66 138 GLY A O 1
ATOM 1020 N N . SER A 1 139 ? 15.937 3.586 19.420 1.00 52.41 139 SER A N 1
ATOM 1021 C CA . SER A 1 139 ? 17.032 2.602 19.469 1.00 52.41 139 SER A CA 1
ATOM 1022 C C . SER A 1 139 ? 18.393 3.265 19.209 1.00 52.41 139 SER A C 1
ATOM 1024 O O . SER A 1 139 ? 18.472 4.205 18.422 1.00 52.41 139 SER A O 1
ATOM 1026 N N . ALA A 1 140 ? 19.488 2.746 19.782 1.00 47.00 140 ALA A N 1
ATOM 1027 C CA . ALA A 1 140 ? 20.854 3.286 19.634 1.00 47.00 140 ALA A CA 1
ATOM 1028 C C . ALA A 1 140 ? 21.316 3.517 18.171 1.00 47.00 140 ALA A C 1
ATOM 1030 O O . ALA A 1 140 ? 22.160 4.370 17.910 1.00 47.00 140 ALA A O 1
ATOM 1031 N N . ALA A 1 141 ? 20.695 2.841 17.196 1.00 47.19 141 ALA A N 1
ATOM 1032 C CA . ALA A 1 141 ? 20.878 3.073 15.759 1.00 47.19 141 ALA A CA 1
ATOM 1033 C C . ALA A 1 141 ? 20.413 4.467 15.267 1.00 47.19 141 ALA A C 1
ATOM 1035 O O . ALA A 1 141 ? 20.691 4.856 14.133 1.00 47.19 141 ALA A O 1
ATOM 1036 N N . VAL A 1 142 ? 19.692 5.235 16.092 1.00 49.41 142 VAL A N 1
ATOM 1037 C CA . VAL A 1 142 ? 19.129 6.548 15.737 1.00 49.41 142 VAL A CA 1
ATOM 1038 C C . VAL A 1 142 ? 20.086 7.707 15.991 1.00 49.41 142 VAL A C 1
ATOM 1040 O O . VAL A 1 142 ? 19.931 8.767 15.382 1.00 49.41 142 VAL A O 1
ATOM 1043 N N . VAL A 1 143 ? 21.120 7.490 16.805 1.00 49.06 143 VAL A N 1
ATOM 1044 C CA . VAL A 1 143 ? 22.095 8.520 17.202 1.00 49.06 143 VAL A CA 1
ATOM 1045 C C . VAL A 1 143 ? 22.932 9.026 16.010 1.00 49.06 143 VAL A C 1
ATOM 1047 O O . VAL A 1 143 ? 23.515 10.099 16.082 1.00 49.06 143 VAL A O 1
ATOM 1050 N N . GLN A 1 144 ? 22.906 8.329 14.866 1.00 51.31 144 GLN A N 1
ATOM 1051 C CA . GLN A 1 144 ? 23.595 8.719 13.623 1.00 51.31 144 GLN A CA 1
ATOM 1052 C C . GLN A 1 144 ? 22.692 9.419 12.581 1.00 51.31 144 GLN A C 1
ATOM 1054 O O . GLN A 1 144 ? 23.086 9.610 11.431 1.00 51.31 144 GLN A O 1
ATOM 1059 N N . ARG A 1 145 ? 21.441 9.776 12.910 1.00 58.16 145 ARG A N 1
ATOM 1060 C CA . ARG A 1 145 ? 20.537 10.417 11.933 1.00 58.16 145 ARG A CA 1
ATOM 1061 C C . ARG A 1 145 ? 20.870 11.916 11.815 1.00 58.16 145 ARG A C 1
ATOM 1063 O O . ARG A 1 145 ? 20.743 12.655 12.785 1.00 58.16 145 ARG A O 1
ATOM 1070 N N . SER A 1 146 ? 21.264 12.346 10.608 1.00 72.00 146 SER A N 1
ATOM 1071 C CA . SER A 1 146 ? 21.581 13.741 10.245 1.00 72.00 146 SER A CA 1
ATOM 1072 C C . SER A 1 146 ? 20.570 14.745 10.816 1.00 72.00 146 SER A C 1
ATOM 1074 O O . SER A 1 146 ? 19.356 14.556 10.685 1.00 72.00 146 SER A O 1
ATOM 1076 N N . PHE A 1 147 ? 21.078 15.836 11.403 1.00 75.81 147 PHE A N 1
ATOM 1077 C CA . PHE A 1 147 ? 20.298 16.963 11.931 1.00 75.81 147 PHE A CA 1
ATOM 1078 C C . PHE A 1 147 ? 19.203 17.423 10.958 1.00 75.81 147 PHE A C 1
ATOM 1080 O O . PHE A 1 147 ? 18.057 17.617 11.362 1.00 75.81 147 PHE A O 1
ATOM 1087 N N . VAL A 1 148 ? 19.529 17.485 9.661 1.00 83.00 148 VAL A N 1
ATOM 1088 C CA . VAL A 1 148 ? 18.605 17.873 8.584 1.00 83.00 148 VAL A CA 1
ATOM 1089 C C . VAL A 1 148 ? 17.366 16.990 8.579 1.00 83.00 148 VAL A C 1
ATOM 1091 O O . VAL A 1 148 ? 16.243 17.470 8.475 1.00 83.00 148 VAL A O 1
ATOM 1094 N N . ARG A 1 149 ? 17.542 15.681 8.740 1.00 78.44 149 ARG A N 1
ATOM 1095 C CA . ARG A 1 149 ? 16.427 14.745 8.662 1.00 78.44 149 ARG A CA 1
ATOM 1096 C C . ARG A 1 149 ? 15.519 14.822 9.890 1.00 78.44 149 ARG A C 1
ATOM 1098 O O . ARG A 1 149 ? 14.313 14.624 9.767 1.00 78.44 149 ARG A O 1
ATOM 1105 N N . ASN A 1 150 ? 16.079 15.115 11.063 1.00 80.50 150 ASN A N 1
ATOM 1106 C CA . ASN A 1 150 ? 15.289 15.362 12.271 1.00 80.50 150 ASN A CA 1
ATOM 1107 C C . ASN A 1 150 ? 14.540 16.696 12.177 1.00 80.50 150 ASN A C 1
ATOM 1109 O O . ASN A 1 150 ? 13.371 16.757 12.551 1.00 80.50 150 ASN A O 1
ATOM 1113 N N . PHE A 1 151 ? 15.178 17.730 11.624 1.00 86.75 151 PHE A N 1
ATOM 1114 C CA . PHE A 1 151 ? 14.537 19.009 11.339 1.00 86.75 151 PHE A CA 1
ATOM 1115 C C . PHE A 1 151 ? 13.363 18.846 10.365 1.00 86.75 151 PHE A C 1
ATOM 1117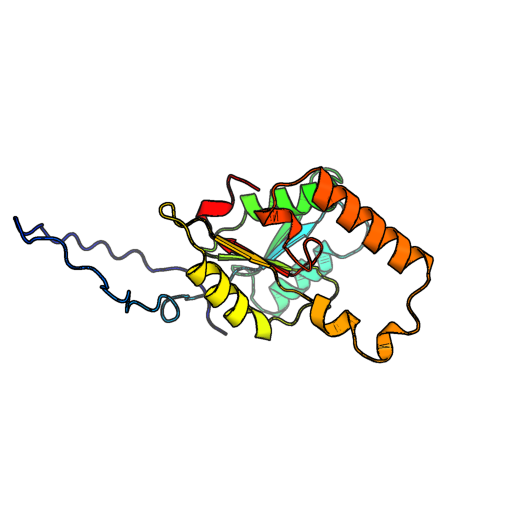 O O . PHE A 1 151 ? 12.242 19.204 10.709 1.00 86.75 151 PHE A O 1
ATOM 1124 N N . LEU A 1 152 ? 13.578 18.213 9.205 1.00 87.38 152 LEU A N 1
ATOM 1125 C CA . LEU A 1 152 ? 12.524 17.963 8.214 1.00 87.38 152 LEU A CA 1
ATOM 1126 C C . LEU A 1 152 ? 11.356 17.160 8.799 1.00 87.38 152 LEU A C 1
ATOM 1128 O O . LEU A 1 152 ? 10.199 17.489 8.549 1.00 87.38 152 LEU A O 1
ATOM 1132 N N . MET A 1 153 ? 11.645 16.144 9.619 1.00 84.00 153 MET A N 1
ATOM 1133 C CA . MET A 1 153 ? 10.608 15.357 10.285 1.00 84.00 153 MET A CA 1
ATOM 1134 C C . MET A 1 153 ? 9.775 16.211 11.249 1.00 84.00 153 MET A C 1
ATOM 1136 O O . MET A 1 153 ? 8.548 16.136 11.210 1.00 84.00 153 MET A O 1
ATOM 1140 N N . ARG A 1 154 ? 10.408 17.051 12.079 1.00 84.56 154 ARG A N 1
ATOM 1141 C CA . ARG A 1 154 ? 9.697 17.942 13.012 1.00 84.56 154 ARG A CA 1
ATOM 1142 C C . ARG A 1 154 ? 8.870 18.995 12.278 1.00 84.56 154 ARG A C 1
ATOM 1144 O O . ARG A 1 154 ? 7.710 19.192 12.624 1.00 84.56 154 ARG A O 1
ATOM 1151 N N . SER A 1 155 ? 9.434 19.616 11.243 1.00 88.81 155 SER A N 1
ATOM 1152 C CA . SER A 1 155 ? 8.732 20.596 10.408 1.00 88.81 155 SER A CA 1
ATOM 1153 C C . SER A 1 155 ? 7.509 19.979 9.734 1.00 88.81 155 SER A C 1
ATOM 1155 O O . SER A 1 155 ? 6.436 20.573 9.735 1.00 88.81 155 SER A O 1
ATOM 1157 N N . PHE A 1 156 ? 7.628 18.750 9.231 1.00 87.75 156 PHE A N 1
ATOM 1158 C CA . PHE A 1 156 ? 6.496 18.038 8.649 1.00 87.75 156 PHE A CA 1
ATOM 1159 C C . PHE A 1 156 ? 5.394 17.740 9.679 1.00 87.75 156 PHE A C 1
ATOM 1161 O O . PHE A 1 156 ? 4.220 17.975 9.402 1.00 87.75 156 PHE A O 1
ATOM 1168 N N . HIS A 1 157 ? 5.748 17.296 10.890 1.00 85.00 157 HIS A N 1
ATOM 1169 C CA . HIS A 1 157 ? 4.761 17.085 11.959 1.00 85.00 157 HIS A CA 1
ATOM 1170 C C . HIS A 1 157 ? 4.072 18.386 12.385 1.00 85.00 157 HIS A C 1
ATOM 1172 O O . HIS A 1 157 ? 2.869 18.379 12.645 1.00 85.00 157 HIS A O 1
ATOM 1178 N N . LEU A 1 158 ? 4.797 19.508 12.416 1.00 88.75 158 LEU A N 1
ATOM 1179 C CA . LEU A 1 158 ? 4.207 20.822 12.673 1.00 88.75 158 LEU A CA 1
ATOM 1180 C C . LEU A 1 158 ? 3.166 21.174 11.603 1.00 88.75 158 LEU A C 1
ATOM 1182 O O . LEU A 1 158 ? 2.041 21.535 11.939 1.00 88.75 158 LEU A O 1
ATOM 1186 N N . VAL A 1 159 ? 3.509 20.992 10.325 1.00 90.50 159 VAL A N 1
ATOM 1187 C CA . VAL A 1 159 ? 2.580 21.211 9.207 1.00 90.50 159 VAL A CA 1
ATOM 1188 C C . VAL A 1 159 ? 1.343 20.323 9.337 1.00 90.50 159 VAL A C 1
ATOM 1190 O O . VAL A 1 159 ? 0.227 20.824 9.222 1.00 90.50 159 VAL A O 1
ATOM 1193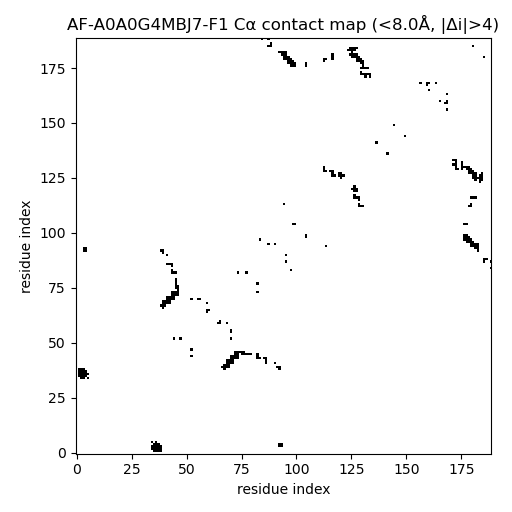 N N . LEU A 1 160 ? 1.506 19.031 9.643 1.00 88.50 160 LEU A N 1
ATOM 1194 C CA . LEU A 1 160 ? 0.368 18.135 9.875 1.00 88.50 160 LEU A CA 1
ATOM 1195 C C . LEU A 1 160 ? -0.503 18.594 11.048 1.00 88.50 160 LEU A C 1
ATOM 1197 O O . LEU A 1 160 ? -1.725 18.529 10.959 1.00 88.50 160 LEU A O 1
ATOM 1201 N N . THR A 1 161 ? 0.105 19.078 12.128 1.00 86.94 161 THR A N 1
ATOM 1202 C CA . THR A 1 161 ? -0.625 19.551 13.313 1.00 86.94 161 THR A CA 1
ATOM 1203 C C . THR A 1 161 ? -1.474 20.783 13.005 1.00 86.94 161 THR A C 1
ATOM 1205 O O . THR A 1 161 ? -2.564 20.918 13.551 1.00 86.94 161 THR A O 1
ATOM 1208 N N . ILE A 1 162 ? -0.998 21.658 12.116 1.00 91.75 162 ILE A N 1
ATOM 1209 C CA . ILE A 1 162 ? -1.703 22.883 11.722 1.00 91.75 162 ILE A CA 1
ATOM 1210 C C . ILE A 1 162 ? -2.783 22.594 10.671 1.00 91.75 162 ILE A C 1
ATOM 1212 O O . ILE A 1 162 ? -3.878 23.141 10.748 1.00 91.75 162 ILE A O 1
ATOM 1216 N N . LEU A 1 163 ? -2.477 21.758 9.676 1.00 92.19 163 LEU A N 1
ATOM 1217 C CA . LEU A 1 163 ? -3.318 21.598 8.484 1.00 92.19 163 LEU A CA 1
ATOM 1218 C C . LEU A 1 163 ? -4.295 20.422 8.549 1.00 92.19 163 LEU A C 1
ATOM 1220 O O . LEU A 1 163 ? -5.138 20.297 7.663 1.00 92.19 163 LEU A O 1
ATOM 1224 N N . THR A 1 164 ? -4.186 19.538 9.544 1.00 89.38 164 THR A N 1
ATOM 1225 C CA . THR A 1 164 ? -5.037 18.343 9.631 1.00 89.38 164 THR A CA 1
ATOM 1226 C C . THR A 1 164 ? -5.809 18.275 10.948 1.00 89.38 164 THR A C 1
ATOM 1228 O O . THR A 1 164 ? -5.345 18.796 11.964 1.00 89.38 164 THR A O 1
ATOM 1231 N N . PRO A 1 165 ? -6.990 17.623 10.968 1.00 90.69 165 PRO A N 1
ATOM 1232 C CA . PRO A 1 165 ? -7.748 17.445 12.198 1.00 90.69 165 PRO A CA 1
ATOM 1233 C C . PRO A 1 165 ? -6.943 16.700 13.273 1.00 90.69 165 PRO A C 1
ATOM 1235 O O . PRO A 1 165 ? -6.083 15.879 12.936 1.00 90.69 165 PRO A O 1
ATOM 1238 N N . PRO A 1 166 ? -7.290 16.862 14.566 1.00 86.56 166 PRO A N 1
ATOM 1239 C CA . PRO A 1 166 ? -6.623 16.164 15.666 1.00 86.56 166 PRO A CA 1
ATOM 1240 C C . PRO A 1 166 ? -6.575 14.639 15.519 1.00 86.56 166 PRO A C 1
ATOM 1242 O O . PRO A 1 166 ? -5.691 14.001 16.080 1.00 86.56 166 PRO A O 1
ATOM 1245 N N . ALA A 1 167 ? -7.531 14.047 14.801 1.00 84.19 167 ALA A N 1
ATOM 1246 C CA . ALA A 1 167 ? -7.540 12.618 14.508 1.00 84.19 167 ALA A CA 1
ATOM 1247 C C . ALA A 1 167 ? -6.351 12.197 13.622 1.00 84.19 167 ALA A C 1
ATOM 1249 O O . ALA A 1 167 ? -5.755 11.151 13.855 1.00 84.19 167 ALA A O 1
ATOM 1250 N N . THR A 1 168 ? -5.970 13.029 12.651 1.00 84.38 168 THR A N 1
ATOM 1251 C CA . THR A 1 168 ? -4.864 12.760 11.723 1.00 84.38 168 THR A CA 1
ATOM 1252 C C . THR A 1 168 ? -3.517 13.129 12.333 1.00 84.38 168 THR A C 1
ATOM 1254 O O . THR A 1 168 ? -2.562 12.365 12.219 1.00 84.38 168 THR A O 1
ATOM 1257 N N . SER A 1 169 ? -3.422 14.271 13.017 1.00 85.25 169 SER A N 1
ATOM 1258 C CA . SER A 1 169 ? -2.150 14.750 13.578 1.00 85.25 169 SER A CA 1
ATOM 1259 C C . SER A 1 169 ? -1.627 13.905 14.746 1.00 85.25 169 SER A C 1
ATOM 1261 O O . SER A 1 169 ? -0.431 13.921 15.023 1.00 85.25 169 SER A O 1
ATOM 1263 N N . ARG A 1 170 ? -2.491 13.114 15.398 1.00 84.94 170 ARG A N 1
ATOM 1264 C CA . ARG A 1 170 ? -2.101 12.140 16.435 1.00 84.94 170 ARG A CA 1
ATOM 1265 C C . ARG A 1 170 ? -1.469 10.858 15.885 1.00 84.94 170 ARG A C 1
ATOM 1267 O O . ARG A 1 170 ? -0.953 10.059 16.665 1.00 84.94 170 ARG A O 1
ATOM 1274 N N . LEU A 1 171 ? -1.505 10.635 14.572 1.00 83.50 171 LEU A N 1
ATOM 1275 C CA . LEU A 1 171 ? -0.886 9.463 13.960 1.00 83.50 171 LEU A CA 1
ATOM 1276 C C . LEU A 1 171 ? 0.640 9.585 14.015 1.00 83.50 171 LEU A C 1
ATOM 1278 O O . LEU A 1 171 ? 1.233 10.455 13.382 1.00 83.50 171 LEU A O 1
ATOM 1282 N N . ALA A 1 172 ? 1.276 8.666 14.739 1.00 79.19 172 ALA A N 1
ATOM 1283 C CA . ALA A 1 172 ? 2.713 8.710 15.008 1.00 79.19 172 ALA A CA 1
ATOM 1284 C C . ALA A 1 172 ? 3.611 8.516 13.768 1.00 79.19 172 ALA A C 1
ATOM 1286 O O . ALA A 1 172 ? 4.780 8.890 13.800 1.00 79.19 172 ALA A O 1
ATOM 1287 N N . ASP A 1 173 ? 3.106 7.895 12.698 1.00 82.94 173 ASP A N 1
ATOM 1288 C CA . ASP A 1 173 ? 3.894 7.602 11.494 1.00 82.94 173 ASP A CA 1
ATOM 1289 C C . ASP A 1 173 ? 3.023 7.638 10.229 1.00 82.94 173 ASP A C 1
ATOM 1291 O O . ASP A 1 173 ? 2.757 6.628 9.578 1.00 82.94 173 ASP A O 1
ATOM 1295 N N . THR A 1 174 ? 2.552 8.832 9.859 1.00 83.25 174 THR A N 1
ATOM 1296 C CA . THR A 1 174 ? 1.728 9.019 8.647 1.00 83.25 174 THR A CA 1
ATOM 1297 C C . THR A 1 174 ? 2.462 8.669 7.349 1.00 83.25 174 THR A C 1
ATOM 1299 O O . THR A 1 174 ? 1.813 8.429 6.328 1.00 83.25 174 THR A O 1
ATOM 1302 N N . GLN A 1 175 ? 3.798 8.633 7.369 1.00 83.69 175 GLN A N 1
ATOM 1303 C CA . GLN A 1 175 ? 4.654 8.405 6.201 1.00 83.69 175 GLN A CA 1
ATOM 1304 C C . GLN A 1 175 ? 5.084 6.943 6.040 1.00 83.69 175 GLN A C 1
ATOM 1306 O O . GLN A 1 175 ? 5.825 6.622 5.111 1.00 83.69 175 GLN A O 1
ATOM 1311 N N . CYS A 1 176 ? 4.643 6.046 6.923 1.00 86.75 176 CYS A N 1
ATOM 1312 C CA . CYS A 1 176 ? 4.978 4.636 6.814 1.00 86.75 176 CYS A CA 1
ATOM 1313 C C . CYS A 1 176 ? 4.453 4.032 5.508 1.00 86.75 176 CYS A C 1
ATOM 1315 O O . CYS A 1 176 ? 3.289 4.198 5.150 1.00 86.75 176 CYS A O 1
ATOM 1317 N N . GLY A 1 177 ? 5.313 3.286 4.819 1.00 87.75 177 GLY A N 1
ATOM 1318 C CA . GLY A 1 177 ? 4.986 2.582 3.586 1.00 87.75 177 GLY A CA 1
ATOM 1319 C C . GLY A 1 177 ? 4.170 1.307 3.767 1.00 87.75 177 GLY A C 1
ATOM 1320 O O . GLY A 1 177 ? 4.043 0.567 2.806 1.00 87.75 177 GLY A O 1
ATOM 1321 N N . PHE A 1 178 ? 3.669 1.025 4.974 1.00 92.44 178 PHE A N 1
ATOM 1322 C CA . PHE A 1 178 ? 2.961 -0.204 5.325 1.00 92.44 178 PHE A CA 1
ATOM 1323 C C . PHE A 1 178 ? 1.584 0.147 5.895 1.00 92.44 178 PHE A C 1
ATOM 1325 O O . PHE A 1 178 ? 1.462 0.498 7.071 1.00 92.44 178 PHE A O 1
ATOM 1332 N N . LYS A 1 179 ? 0.556 0.148 5.040 1.00 94.31 179 LYS A N 1
ATOM 1333 C CA . LYS A 1 179 ? -0.796 0.625 5.383 1.00 94.31 179 LYS A CA 1
ATOM 1334 C C . LYS A 1 179 ? -1.858 -0.309 4.831 1.00 94.31 179 LYS A C 1
ATOM 1336 O O . LYS A 1 179 ? -1.839 -0.604 3.639 1.00 94.31 179 LYS A O 1
ATOM 1341 N N . LEU A 1 180 ? -2.793 -0.726 5.672 1.00 95.88 180 LEU A N 1
ATOM 1342 C CA . LEU A 1 180 ? -3.920 -1.564 5.291 1.00 95.88 180 LEU A CA 1
ATOM 1343 C C . LEU A 1 180 ? -5.194 -0.726 5.209 1.00 95.88 180 LEU A C 1
ATOM 1345 O O . LEU A 1 180 ? -5.490 0.052 6.113 1.00 95.88 180 LEU A O 1
ATOM 1349 N N . PHE A 1 181 ? -5.953 -0.923 4.141 1.00 96.94 181 PHE A N 1
ATOM 1350 C CA . PHE A 1 181 ? -7.242 -0.288 3.903 1.00 96.94 181 PHE A CA 1
ATOM 1351 C C . PHE A 1 181 ? -8.311 -1.365 3.770 1.00 96.94 181 PHE A C 1
ATOM 1353 O O . PHE A 1 181 ? -8.089 -2.375 3.097 1.00 96.94 181 PHE A O 1
ATOM 1360 N N . THR A 1 182 ? -9.488 -1.136 4.349 1.00 96.44 182 THR A N 1
ATOM 1361 C CA . THR A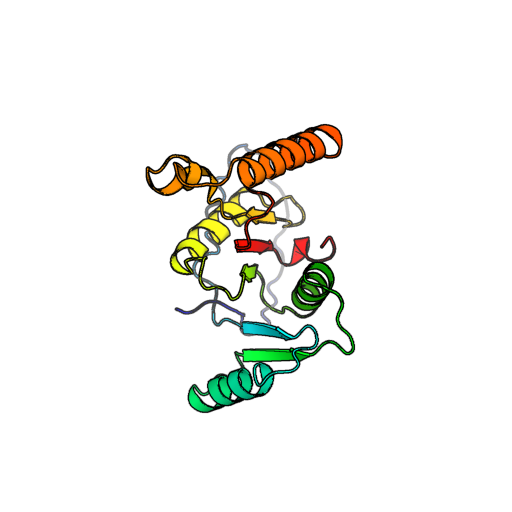 1 182 ? -10.668 -1.916 3.965 1.00 96.44 182 THR A CA 1
ATOM 1362 C C . THR A 1 182 ? -11.124 -1.513 2.567 1.00 96.44 182 THR A C 1
ATOM 1364 O O . THR A 1 182 ? -10.945 -0.371 2.133 1.00 96.44 182 THR A O 1
ATOM 1367 N N . ARG A 1 183 ? -11.770 -2.432 1.847 1.00 95.06 183 ARG A N 1
ATOM 1368 C CA . ARG A 1 183 ? -12.320 -2.161 0.512 1.00 95.06 183 ARG A CA 1
ATOM 1369 C C . ARG A 1 183 ? -13.252 -0.952 0.488 1.00 95.06 183 ARG A C 1
ATOM 1371 O O . ARG A 1 183 ? -13.196 -0.167 -0.456 1.00 95.06 183 ARG A O 1
ATOM 1378 N N . ALA A 1 184 ? -14.070 -0.777 1.523 1.00 95.69 184 ALA A N 1
ATOM 1379 C CA . ALA A 1 184 ? -14.985 0.356 1.624 1.00 95.69 184 ALA A CA 1
ATOM 1380 C C . ALA A 1 184 ? -14.259 1.707 1.776 1.00 95.69 184 ALA A C 1
ATOM 1382 O O . ALA A 1 184 ? -14.831 2.742 1.446 1.00 95.69 184 ALA A O 1
ATOM 1383 N N . ALA A 1 185 ? -13.003 1.721 2.241 1.00 95.69 185 ALA A N 1
ATOM 1384 C CA . ALA A 1 185 ? -12.209 2.941 2.366 1.00 95.69 185 ALA A CA 1
ATOM 1385 C C . ALA A 1 185 ? -11.580 3.398 1.033 1.00 95.69 185 ALA A C 1
ATOM 1387 O O . ALA A 1 185 ? -11.311 4.585 0.866 1.00 95.69 185 ALA A O 1
ATOM 1388 N N . LEU A 1 186 ? -11.376 2.492 0.067 1.00 94.69 186 LEU A N 1
ATOM 1389 C CA . LEU A 1 186 ? -10.648 2.772 -1.183 1.00 94.69 186 LEU A CA 1
ATOM 1390 C C . LEU A 1 186 ? -11.222 3.905 -2.053 1.00 94.69 186 LEU A C 1
ATOM 1392 O O . LEU A 1 186 ? -10.420 4.634 -2.635 1.00 94.69 186 LEU A O 1
ATOM 1396 N N . PRO A 1 187 ? -12.552 4.111 -2.168 1.00 93.25 187 PRO A N 1
ATOM 1397 C CA . PRO A 1 187 ? -13.098 5.232 -2.940 1.00 93.25 187 PRO A CA 1
ATOM 1398 C C . PRO A 1 187 ? -12.705 6.617 -2.404 1.00 93.25 187 PRO A C 1
ATOM 1400 O O . PRO A 1 187 ? -12.906 7.614 -3.092 1.00 93.25 187 PRO A O 1
ATOM 1403 N N . HIS A 1 188 ? -12.170 6.679 -1.183 1.00 89.81 188 HIS A N 1
ATOM 1404 C CA . HIS A 1 188 ? -11.759 7.903 -0.503 1.00 89.81 188 HIS A CA 1
ATOM 1405 C C . HIS A 1 188 ? -10.232 8.110 -0.497 1.00 89.81 188 HIS A C 1
ATOM 1407 O O . HIS A 1 188 ? -9.747 8.990 0.214 1.00 89.81 188 HIS A O 1
ATOM 1413 N N . VAL A 1 189 ? -9.490 7.294 -1.261 1.00 83.19 189 VAL A N 1
ATOM 1414 C CA . VAL A 1 189 ? -8.024 7.346 -1.417 1.00 83.19 189 VAL A CA 1
ATOM 1415 C C . VAL A 1 189 ? -7.610 8.061 -2.704 1.00 83.19 189 VAL A C 1
ATOM 1417 O O . VAL A 1 189 ? -8.273 7.878 -3.754 1.00 83.19 189 VAL A O 1
#

Foldseek 3Di:
DFFADDDDDDDDDDDDDDDDDDDPDPPPPDDPVVPGGHAAAEAEAQDDPDCVVVVQVVVCVVVVVPVRYYYHYDPHHPPPVVSVLVRLVVDDGQKDKQADPPPPDDCVCVVVQVVQQVVPQDPLRWGKGADDPLVVCPDPVNVPDDPVVVVVVVVVLVVCVVPDPPVRSPDSCPPGRTMMIGNSNSVVD

Radius of gyration: 20.69 Å; Cα contacts (8 Å, |Δi|>4): 188; chains: 1; bounding box: 64×43×45 Å

Nearest PDB structures (foldseek):
  6e4r-assembly1_A  TM=7.940E-01  e=4.353E-03  Drosophila melanogaster
  6e4r-assembly2_B  TM=7.922E-01  e=6.079E-03  Drosophila melanogaster
  6e4q-assembly4_D  TM=7.669E-01  e=3.563E-03  Drosophila melanogaster
  6h0b-assembly2_B  TM=7.928E-01  e=9.076E-03  Homo sapiens
  6pxu-assembly2_B  TM=7.896E-01  e=1.355E-02  Homo sapiens

Solvent-accessible surface area (backbone atoms only — not comparable to full-atom values): 11878 Å² total; per-residue (Å²): 139,74,39,31,67,84,81,90,74,92,72,92,76,84,87,85,84,86,89,85,83,94,73,90,82,76,77,84,85,69,82,73,80,87,64,40,48,50,62,74,44,81,46,62,38,54,55,76,88,68,63,64,67,61,51,53,52,49,50,25,62,77,69,70,26,73,92,31,49,46,78,48,71,42,96,55,68,57,57,70,69,48,36,49,47,52,45,58,73,70,59,82,56,67,60,45,74,48,66,57,93,82,68,85,66,65,74,86,54,48,62,59,32,51,53,50,18,68,75,57,41,46,100,75,51,34,19,70,17,69,46,65,66,56,80,59,65,75,42,83,84,44,82,77,61,54,68,66,60,56,50,53,52,52,53,50,52,51,51,37,54,72,76,38,59,74,80,60,46,68,49,82,37,84,81,48,53,38,33,33,32,26,53,65,33,46,88,80,99

pLDDT: mean 78.34, std 22.33, range [27.39, 97.25]

Organism: Verticillium longisporum (NCBI:txid100787)